Protein AF-A0A966TYG8-F1 (afdb_monomer)

Foldseek 3Di:
DVVLLVVLVVCLVVDDPLLSLLSNLSNVLVVLVVVLVVVQVVCVVVVHDRDCVSVLVSQLRNVLSVLLSLLSLLQADPVVSVVPSVLLSVLSNQLSVLQVQLVPDDFQDCSVVVSLVSSVVSVVVNLCCCCPNPSNVSLCPDDDPSSVVSVVVSVVCCVVVVVVSVCSQLVRLNYPSVVVVVNHPPPVVPPPDPPPPPPPDPPDDDDDDDDDPDDDDDDDDDDDDDPPPDPDPDDPDPPPDDDDDDDDDDDDDDDDDDDDDDDDDDD

Radius of gyration: 33.31 Å; Cα contacts (8 Å, |Δi|>4): 209; chains: 1; bounding box: 68×79×87 Å

Nearest PDB structures (foldseek):
  5azd-assembly1_A  TM=8.681E-01  e=1.570E-10  Thermus thermophilus JL-18
  8cqd-assembly1_B  TM=8.886E-01  e=1.566E-07  uncultured Gammaproteobacteria bacterium
  4kly-assembly1_A  TM=8.507E-01  e=7.379E-07  gamma proteobacterium 'Hot 75m4'
  4knf-assembly1_D  TM=8.523E-01  e=2.881E-06  gamma proteobacterium 'Hot 75m4'
  4kly-assembly1_C  TM=8.001E-01  e=6.711E-06  gamma proteobacterium 'Hot 75m4'

Secondary structure (DSSP, 8-state):
-HHHHHHHHHHGGGS-GGGHHHHHHHHHHHHHHHHHHHHHHHHHHTTPPP-HHHHHHHHHHHHHHHHHHHHHHTT--HHHHHHHHHHHHHHHHHHHHHHHHHHTSPTT-HHHHHHHHHHHHHHHHHHHHHHTSHHHHHHHH--HHHHHHHHHHHHHHHHHHHHHHHHHHHT-TTSHHHHHTT-TTSSHHHHSPP--------TT-PPPPPP------------------------S---S---------------------------

Solvent-accessible surface area (backbone atoms only — not comparable to full-atom values): 16107 Å² total; per-residue (Å²): 77,59,68,49,18,56,50,27,61,71,45,29,82,80,47,61,79,84,48,30,64,32,33,51,38,54,13,50,39,20,44,50,47,34,53,39,52,49,54,53,49,50,37,55,74,74,72,47,76,90,63,68,64,53,55,52,57,39,44,55,57,34,48,25,42,53,52,42,28,48,48,57,72,28,68,53,53,74,73,56,38,69,62,47,39,60,56,49,31,50,33,41,38,48,20,46,63,37,33,47,66,17,68,74,37,62,83,46,42,67,58,28,56,54,24,44,52,58,15,44,54,31,48,50,51,52,51,38,31,52,65,71,33,73,52,15,49,33,28,67,70,41,65,69,72,64,16,53,54,53,55,44,48,55,53,52,48,48,59,65,54,52,48,51,65,51,50,58,58,66,70,28,43,62,22,74,64,22,51,75,72,72,52,40,72,67,65,63,74,73,72,52,70,78,76,73,72,72,74,72,74,66,95,77,78,73,82,78,82,78,80,80,81,77,86,78,90,76,83,90,78,82,90,82,82,85,81,73,87,71,86,70,87,74,79,93,80,77,92,84,82,88,85,80,85,88,86,84,90,79,84,87,85,82,90,86,90,82,82,82,87,83,90,79,90,81,134

Sequence (267 aa):
MGIGFVYFLVSRNRVAPQYRSAVTMSAMICGIAAYHYWRIFGQFADGGTWNEGYRYADWLLTVPLLVAELVVVSGLSKEAAKKTTPRLVVAALLMIATGYPGETAADGSSTRTVWGIISSIFMLYVLYELFAGEVGKALKSQSGEVGSKLNNVRYLLLFTWGVYPIAYILGDEKSWLADTLGLSGRTQRVTEPPKAHAISRPSGWKERPRSKDRGLSHSSPSLRSASRCTCRIVDAEDSIARCRFNASSTTLPTETPRSAANCSMFR

Structure (mmCIF, N/CA/C/O backbone):
data_AF-A0A966TYG8-F1
#
_entry.id   AF-A0A966TYG8-F1
#
loop_
_atom_site.group_PDB
_atom_site.id
_atom_site.type_symbol
_atom_site.label_atom_id
_atom_site.label_alt_id
_atom_site.label_comp_id
_atom_site.label_asym_id
_atom_site.label_entity_id
_atom_site.label_seq_id
_atom_site.pdbx_PDB_ins_code
_atom_site.Cartn_x
_atom_site.Cartn_y
_atom_site.Cartn_z
_atom_site.occupancy
_atom_site.B_iso_or_equiv
_atom_site.auth_seq_id
_atom_site.auth_comp_id
_atom_site.auth_asym_id
_atom_site.auth_atom_id
_atom_site.pdbx_PDB_model_num
ATOM 1 N N . MET A 1 1 ? -7.849 -13.624 -6.254 1.00 93.75 1 MET A N 1
ATOM 2 C CA . MET A 1 1 ? -8.529 -12.309 -6.239 1.00 93.75 1 MET A CA 1
ATOM 3 C C . MET A 1 1 ? -10.044 -12.427 -6.400 1.00 93.75 1 MET A C 1
ATOM 5 O O . MET A 1 1 ? -10.739 -12.071 -5.460 1.00 93.75 1 MET A O 1
ATOM 9 N N . GLY A 1 2 ? -10.573 -13.015 -7.484 1.00 95.50 2 GLY A N 1
ATOM 10 C CA . GLY A 1 2 ? -12.033 -13.150 -7.681 1.00 95.50 2 GLY A CA 1
ATOM 11 C C . GLY A 1 2 ? -12.788 -13.852 -6.537 1.00 95.50 2 GLY A C 1
ATOM 12 O O . GLY A 1 2 ? -13.800 -13.345 -6.066 1.00 95.50 2 GLY A O 1
ATOM 13 N N . ILE A 1 3 ? -12.250 -14.954 -6.000 1.00 97.56 3 ILE A N 1
ATOM 14 C CA . ILE A 1 3 ? -12.831 -15.629 -4.820 1.00 97.56 3 ILE A CA 1
ATOM 15 C C . ILE A 1 3 ? -12.833 -14.706 -3.588 1.00 97.56 3 ILE A C 1
ATOM 17 O O . ILE A 1 3 ? -13.815 -14.655 -2.852 1.00 97.56 3 ILE A O 1
ATOM 21 N N . GLY A 1 4 ? -11.756 -13.939 -3.386 1.00 97.25 4 GLY A N 1
ATOM 22 C CA . GLY A 1 4 ? -11.638 -12.983 -2.281 1.00 97.25 4 GLY A CA 1
ATOM 23 C C . GLY A 1 4 ? -12.704 -11.887 -2.341 1.00 97.25 4 GLY A C 1
ATOM 24 O O . GLY A 1 4 ? -13.324 -11.590 -1.325 1.00 97.25 4 GLY A O 1
ATOM 25 N N . PHE A 1 5 ? -12.991 -11.357 -3.535 1.00 97.62 5 PHE A N 1
ATOM 26 C CA . PHE A 1 5 ? -14.075 -10.391 -3.751 1.00 97.62 5 PHE A CA 1
ATOM 27 C C . PHE A 1 5 ? -15.423 -10.931 -3.249 1.00 97.62 5 PHE A C 1
ATOM 29 O O . PHE A 1 5 ? -16.080 -10.285 -2.432 1.00 97.62 5 PHE A O 1
ATOM 36 N N . VAL A 1 6 ? -15.797 -12.146 -3.668 1.00 97.88 6 VAL A N 1
ATOM 37 C CA . VAL A 1 6 ? -17.052 -12.788 -3.241 1.00 97.88 6 VAL A CA 1
ATOM 38 C C . VAL A 1 6 ? -17.055 -13.042 -1.734 1.00 97.88 6 VAL A C 1
ATOM 40 O O . VAL A 1 6 ? -18.029 -12.722 -1.051 1.00 97.88 6 VAL A O 1
ATOM 43 N N . TYR A 1 7 ? -15.956 -13.571 -1.193 1.00 98.06 7 TYR A N 1
ATOM 44 C CA . TYR A 1 7 ? -15.831 -13.854 0.235 1.00 98.06 7 TYR A CA 1
ATOM 45 C C . TYR A 1 7 ? -16.028 -12.598 1.095 1.00 98.06 7 TYR A C 1
ATOM 47 O O . TYR A 1 7 ? -16.802 -12.620 2.057 1.00 98.06 7 TYR A O 1
ATOM 55 N N . PHE A 1 8 ? -15.373 -11.486 0.754 1.00 97.88 8 PHE A N 1
ATOM 56 C CA . PHE A 1 8 ? -15.496 -10.239 1.512 1.00 97.88 8 PHE A CA 1
ATOM 57 C C . PHE A 1 8 ? -16.896 -9.626 1.403 1.00 97.88 8 PHE A C 1
ATOM 59 O O . PHE A 1 8 ? -17.455 -9.192 2.410 1.00 97.88 8 PHE A O 1
ATOM 66 N N . LEU A 1 9 ? -17.531 -9.682 0.229 1.00 95.88 9 LEU A N 1
ATOM 67 C CA . LEU A 1 9 ? -18.921 -9.240 0.078 1.00 95.88 9 LEU A CA 1
ATOM 68 C C . LEU A 1 9 ? -19.888 -10.010 0.983 1.00 95.88 9 LEU A C 1
ATOM 70 O O . LEU A 1 9 ? -20.689 -9.396 1.692 1.00 95.88 9 LEU A O 1
ATOM 74 N N . VAL A 1 10 ? -19.790 -11.340 1.005 1.00 97.69 10 VAL A N 1
ATOM 75 C CA . VAL A 1 10 ? -20.682 -12.196 1.805 1.00 97.69 10 VAL A CA 1
ATOM 76 C C . VAL A 1 10 ? -20.373 -12.093 3.303 1.00 97.69 10 VAL A C 1
ATOM 78 O O . VAL A 1 10 ? -21.277 -12.155 4.139 1.00 97.69 10 VAL A O 1
ATOM 81 N N . SER A 1 11 ? -19.106 -11.905 3.676 1.00 96.44 11 SER A N 1
ATOM 82 C CA . SER A 1 11 ? -18.684 -11.821 5.081 1.00 96.44 11 SER A CA 1
ATOM 83 C C . SER A 1 11 ? -18.912 -10.452 5.728 1.00 96.44 11 SER A C 1
ATOM 85 O O . SER A 1 11 ? -18.888 -10.365 6.955 1.00 96.44 11 SER A O 1
ATOM 87 N N . ARG A 1 12 ? -19.225 -9.397 4.962 1.00 96.19 12 ARG A N 1
ATOM 88 C CA . ARG A 1 12 ? -19.445 -8.028 5.473 1.00 96.19 12 ARG A CA 1
ATOM 89 C C . ARG A 1 12 ? -20.392 -7.954 6.672 1.00 96.19 12 ARG A C 1
ATOM 91 O O . ARG A 1 12 ? -20.130 -7.220 7.618 1.00 96.19 12 ARG A O 1
ATOM 98 N N . ASN A 1 13 ? -21.500 -8.692 6.659 1.00 96.31 13 ASN A N 1
ATOM 99 C CA . ASN A 1 13 ? -22.483 -8.624 7.749 1.00 96.31 13 ASN A CA 1
ATOM 100 C C . ASN A 1 13 ? -22.076 -9.431 8.995 1.00 96.31 13 ASN A C 1
ATOM 102 O O . ASN A 1 13 ? -22.743 -9.318 10.020 1.00 96.31 13 ASN A O 1
ATOM 106 N N . ARG A 1 14 ? -20.972 -10.190 8.931 1.00 96.62 14 ARG A N 1
ATOM 107 C CA . ARG A 1 14 ? -20.409 -10.962 10.052 1.00 96.62 14 ARG A CA 1
ATOM 108 C C . ARG A 1 14 ? -19.462 -10.146 10.934 1.00 96.62 14 ARG A C 1
ATOM 110 O O . ARG A 1 14 ? -19.061 -10.630 11.985 1.00 96.62 14 ARG A O 1
ATOM 117 N N . VAL A 1 15 ? -19.106 -8.925 10.525 1.00 96.06 15 VAL A N 1
ATOM 118 C CA . VAL A 1 15 ? -18.285 -8.005 11.326 1.00 96.06 15 VAL A CA 1
ATOM 119 C C . VAL A 1 15 ? -19.123 -6.871 11.916 1.00 96.06 15 VAL A C 1
ATOM 121 O O . VAL A 1 15 ? -20.186 -6.505 11.389 1.00 96.06 15 VAL A O 1
ATOM 124 N N . ALA A 1 16 ? -18.627 -6.293 13.014 1.00 95.12 16 ALA A N 1
ATOM 125 C CA . ALA A 1 16 ? -19.271 -5.163 13.673 1.00 95.12 16 ALA A CA 1
ATOM 126 C C . ALA A 1 16 ? -19.449 -3.977 12.701 1.00 95.12 16 ALA A C 1
ATOM 128 O O . ALA A 1 16 ? -18.583 -3.759 11.845 1.00 95.12 16 ALA A O 1
ATOM 129 N N . PRO A 1 17 ? -20.533 -3.181 12.825 1.00 95.56 17 PRO A N 1
ATOM 130 C CA . PRO A 1 17 ? -20.857 -2.109 11.884 1.00 95.56 17 PRO A CA 1
ATOM 131 C C . PRO A 1 17 ? -19.707 -1.141 11.591 1.00 95.56 17 PRO A C 1
ATOM 133 O O . PRO A 1 17 ? -19.540 -0.746 10.439 1.00 95.56 17 PRO A O 1
ATOM 136 N N . GLN A 1 18 ? -18.880 -0.819 12.593 1.00 92.69 18 GLN A N 1
ATOM 137 C CA . GLN A 1 18 ? -17.742 0.091 12.426 1.00 92.69 18 GLN A CA 1
ATOM 138 C C . GLN A 1 18 ? -16.641 -0.421 11.479 1.00 92.69 18 GLN A C 1
ATOM 140 O O . GLN A 1 18 ? -15.930 0.394 10.904 1.00 92.69 18 GLN A O 1
ATOM 145 N N . TYR A 1 19 ? -16.519 -1.738 11.274 1.00 95.25 19 TYR A N 1
ATOM 146 C CA . TYR A 1 19 ? -15.487 -2.346 10.421 1.00 95.25 19 TYR A CA 1
ATOM 147 C C . TYR A 1 19 ? -16.025 -2.804 9.061 1.00 95.25 19 TYR A C 1
ATOM 149 O O . TYR A 1 19 ? -15.280 -3.315 8.230 1.00 95.25 19 TYR A O 1
ATOM 157 N N . ARG A 1 20 ? -17.324 -2.625 8.790 1.00 96.62 20 ARG A N 1
ATOM 158 C CA . ARG A 1 20 ? -17.928 -3.073 7.524 1.00 96.62 20 ARG A CA 1
ATOM 159 C C . ARG A 1 20 ? -17.367 -2.339 6.314 1.00 96.62 20 ARG A C 1
ATOM 161 O O . ARG A 1 20 ? -17.282 -2.934 5.247 1.00 96.62 20 ARG A O 1
ATOM 168 N N . SER A 1 21 ? -16.990 -1.070 6.475 1.00 95.69 21 SER A N 1
ATOM 169 C CA . SER A 1 21 ? -16.325 -0.303 5.419 1.00 95.69 21 SER A CA 1
ATOM 170 C C . SER A 1 21 ? -14.965 -0.898 5.062 1.00 95.69 21 SER A C 1
ATOM 172 O O . SER A 1 21 ? -14.665 -0.977 3.877 1.00 95.69 21 SER A O 1
ATOM 174 N N . ALA A 1 22 ? -14.195 -1.386 6.045 1.00 96.62 22 ALA A N 1
ATOM 175 C CA . ALA A 1 22 ? -12.935 -2.092 5.803 1.00 96.62 22 ALA A CA 1
ATOM 176 C C . ALA A 1 22 ? -13.154 -3.317 4.912 1.00 96.62 22 ALA A C 1
ATOM 178 O O . ALA A 1 22 ? -12.586 -3.392 3.832 1.00 96.62 22 ALA A O 1
ATOM 179 N N . VAL A 1 23 ? -14.092 -4.192 5.285 1.00 97.88 23 VAL A N 1
ATOM 180 C CA . VAL A 1 23 ? -14.414 -5.399 4.503 1.00 97.88 23 VAL A CA 1
ATOM 181 C C . VAL A 1 23 ? -14.918 -5.064 3.092 1.00 97.88 23 VAL A C 1
ATOM 183 O O . VAL A 1 23 ? -14.593 -5.752 2.125 1.00 97.88 23 VAL A O 1
ATOM 186 N N . THR A 1 24 ? -15.702 -3.991 2.937 1.00 97.81 24 THR A N 1
ATOM 187 C CA . THR A 1 24 ? -16.120 -3.509 1.611 1.00 97.81 24 THR A CA 1
ATOM 188 C C . THR A 1 24 ? -14.930 -3.010 0.784 1.00 97.81 24 THR A C 1
ATOM 190 O O . THR A 1 24 ? -14.886 -3.284 -0.414 1.00 97.81 24 THR A O 1
ATOM 193 N N . MET A 1 25 ? -13.951 -2.335 1.393 1.00 98.19 25 MET A N 1
ATOM 194 C CA . MET A 1 25 ? -12.710 -1.947 0.713 1.00 98.19 25 MET A CA 1
ATOM 195 C C . MET A 1 25 ? -11.894 -3.170 0.294 1.00 98.19 25 MET A C 1
ATOM 197 O O . MET A 1 25 ? -11.516 -3.237 -0.875 1.00 98.19 25 MET A O 1
ATOM 201 N N . SER A 1 26 ? -11.736 -4.184 1.153 1.00 98.12 26 SER A N 1
ATOM 202 C CA . SER A 1 26 ? -11.038 -5.428 0.789 1.00 98.12 26 SER A CA 1
ATOM 203 C C . SER A 1 26 ? -11.714 -6.135 -0.392 1.00 98.12 26 SER A C 1
ATOM 205 O O . SER A 1 26 ? -11.033 -6.647 -1.285 1.00 98.12 26 SER A O 1
ATOM 207 N N . ALA A 1 27 ? -13.056 -6.130 -0.440 1.00 98.19 27 ALA A N 1
ATOM 208 C CA . ALA A 1 27 ? -13.801 -6.625 -1.594 1.00 98.19 27 ALA A CA 1
ATOM 209 C C . ALA A 1 27 ? -13.436 -5.829 -2.856 1.00 98.19 27 ALA A C 1
ATOM 211 O O . ALA A 1 27 ? -12.977 -6.425 -3.828 1.00 98.19 27 ALA A O 1
ATOM 212 N N . MET A 1 28 ? -13.563 -4.497 -2.835 1.00 98.19 28 MET A N 1
ATOM 213 C CA . MET A 1 28 ? -13.219 -3.643 -3.982 1.00 98.19 28 MET A CA 1
ATOM 214 C C . MET A 1 28 ? -11.783 -3.875 -4.462 1.00 98.19 28 MET A C 1
ATOM 216 O O . MET A 1 28 ? -11.581 -4.085 -5.655 1.00 98.19 28 MET A O 1
ATOM 220 N N . ILE A 1 29 ? -10.810 -3.933 -3.549 1.00 98.31 29 ILE A N 1
ATOM 221 C CA . ILE A 1 29 ? -9.403 -4.212 -3.865 1.00 98.31 29 ILE A CA 1
ATOM 222 C C . ILE A 1 29 ? -9.268 -5.550 -4.595 1.00 98.31 29 ILE A C 1
ATOM 224 O O . ILE A 1 29 ? -8.659 -5.618 -5.661 1.00 98.31 29 ILE A O 1
ATOM 228 N N . CYS A 1 30 ? -9.886 -6.612 -4.072 1.00 98.19 30 CYS A N 1
ATOM 229 C CA . CYS A 1 30 ? -9.861 -7.926 -4.713 1.00 98.19 30 CYS A CA 1
ATOM 230 C C . CYS A 1 30 ? -10.530 -7.923 -6.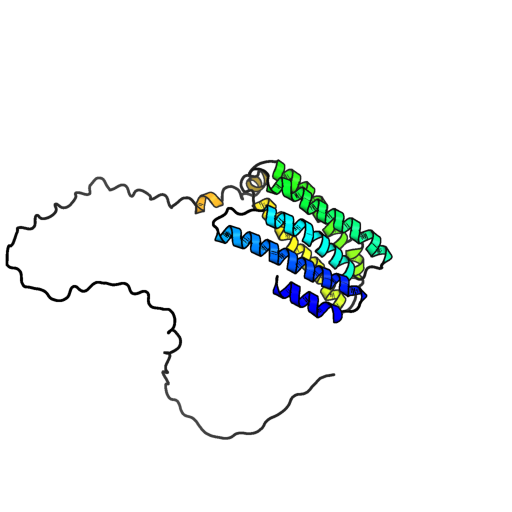095 1.00 98.19 30 CYS A C 1
ATOM 232 O O . CYS A 1 30 ? -10.051 -8.607 -6.997 1.00 98.19 30 CYS A O 1
ATOM 234 N N . GLY A 1 31 ? -11.626 -7.183 -6.269 1.00 98.12 31 GLY A N 1
ATOM 235 C CA . GLY A 1 31 ? -12.328 -7.067 -7.549 1.00 98.12 31 GLY A CA 1
ATOM 236 C C . GLY A 1 31 ? -11.503 -6.322 -8.600 1.00 98.12 31 GLY A C 1
ATOM 237 O O . GLY A 1 31 ? -11.321 -6.824 -9.709 1.00 98.12 31 GLY A O 1
ATOM 238 N N . ILE A 1 32 ? -10.941 -5.168 -8.229 1.00 98.00 32 ILE A N 1
ATOM 239 C CA . ILE A 1 32 ? -10.085 -4.347 -9.097 1.00 98.00 32 ILE A CA 1
ATOM 240 C C . ILE A 1 32 ? -8.838 -5.138 -9.506 1.00 98.00 32 ILE A C 1
ATOM 242 O O . ILE A 1 32 ? -8.545 -5.237 -10.700 1.00 98.00 32 ILE A O 1
ATOM 246 N N . ALA A 1 33 ? -8.165 -5.775 -8.544 1.00 97.31 33 ALA A N 1
ATOM 247 C CA . ALA A 1 33 ? -6.993 -6.597 -8.817 1.00 97.31 33 ALA A CA 1
ATOM 248 C C . ALA A 1 33 ? -7.343 -7.790 -9.718 1.00 97.31 33 ALA A C 1
ATOM 250 O O . ALA A 1 33 ? -6.605 -8.091 -10.651 1.00 97.31 33 ALA A O 1
ATOM 251 N N . ALA A 1 34 ? -8.479 -8.464 -9.493 1.00 97.25 34 ALA A N 1
ATOM 252 C CA . ALA A 1 34 ? -8.912 -9.571 -10.349 1.00 97.25 34 ALA A CA 1
ATOM 253 C C . ALA A 1 34 ? -9.069 -9.137 -11.813 1.00 97.25 34 ALA A C 1
ATOM 255 O O . ALA A 1 34 ? -8.589 -9.834 -12.706 1.00 97.25 34 ALA A O 1
ATOM 256 N N . TYR A 1 35 ? -9.696 -7.983 -12.052 1.00 96.69 35 TYR A N 1
ATOM 257 C CA . TYR A 1 35 ? -9.868 -7.444 -13.398 1.00 96.69 35 TYR A CA 1
ATOM 258 C C . TYR A 1 35 ? -8.525 -7.107 -14.061 1.00 96.69 35 TYR A C 1
ATOM 260 O O . TYR A 1 35 ? -8.268 -7.536 -15.186 1.00 96.69 35 TYR A O 1
ATOM 268 N N . HIS A 1 36 ? -7.636 -6.396 -13.365 1.00 95.62 36 HIS A N 1
ATOM 269 C CA . HIS A 1 36 ? -6.342 -6.011 -13.935 1.00 95.62 36 HIS A CA 1
ATOM 270 C C . HIS A 1 36 ? -5.439 -7.221 -14.196 1.00 95.62 36 HIS A C 1
ATOM 272 O O . HIS A 1 36 ? -4.808 -7.287 -15.249 1.00 95.62 36 HIS A O 1
ATOM 278 N N . TYR A 1 37 ? -5.422 -8.218 -13.306 1.00 93.75 37 TYR A N 1
ATOM 279 C CA . TYR A 1 37 ? -4.682 -9.460 -13.552 1.00 93.75 37 TYR A CA 1
ATOM 280 C C . TYR A 1 37 ? -5.249 -10.258 -14.726 1.00 93.75 37 TYR A C 1
ATOM 282 O O . TYR A 1 37 ? -4.468 -10.838 -15.475 1.00 93.75 37 TYR A O 1
ATOM 290 N N . TRP A 1 38 ? -6.570 -10.259 -14.939 1.00 93.69 38 TRP A N 1
ATOM 291 C CA . TRP A 1 38 ? -7.142 -10.832 -16.161 1.00 93.69 38 TRP A CA 1
ATOM 292 C C . TRP A 1 38 ? -6.631 -10.075 -17.393 1.00 93.69 38 TRP A C 1
ATOM 294 O O . TRP A 1 38 ? -6.136 -10.702 -18.324 1.00 93.69 38 TRP A O 1
ATOM 304 N N . ARG A 1 39 ? -6.656 -8.737 -17.400 1.00 93.12 39 ARG A N 1
ATOM 305 C CA . ARG A 1 39 ? -6.137 -7.946 -18.533 1.00 93.12 39 ARG A CA 1
ATOM 306 C C . ARG A 1 39 ? -4.670 -8.248 -18.847 1.00 93.12 39 ARG A C 1
ATOM 308 O O . ARG A 1 39 ? -4.350 -8.474 -20.010 1.00 93.12 39 ARG A O 1
ATOM 315 N N . ILE A 1 40 ? -3.819 -8.314 -17.825 1.00 91.62 40 ILE A N 1
ATOM 316 C CA . ILE A 1 40 ? -2.392 -8.644 -17.970 1.00 91.62 40 ILE A CA 1
ATOM 317 C C . ILE A 1 40 ? -2.215 -10.074 -18.494 1.00 91.62 40 ILE A C 1
ATOM 319 O O . ILE A 1 40 ? -1.444 -10.300 -19.422 1.00 91.62 40 ILE A O 1
ATOM 323 N N . PHE A 1 41 ? -2.959 -11.038 -17.944 1.00 90.88 41 PHE A N 1
ATOM 324 C CA . PHE A 1 41 ? -2.911 -12.426 -18.402 1.00 90.88 41 PHE A CA 1
ATOM 325 C C . PHE A 1 41 ? -3.367 -12.573 -19.858 1.00 90.88 41 PHE A C 1
ATOM 327 O O . PHE A 1 41 ? -2.741 -13.303 -20.616 1.00 90.88 41 PHE A O 1
ATOM 334 N N . GLY A 1 42 ? -4.422 -11.859 -20.261 1.00 89.50 42 GLY A N 1
ATOM 335 C CA . GLY A 1 42 ? -4.904 -11.853 -21.642 1.00 89.50 42 GLY A CA 1
ATOM 336 C C . GLY A 1 42 ? -3.844 -11.340 -22.613 1.00 89.50 42 GLY A C 1
ATOM 337 O O . GLY A 1 42 ? -3.534 -12.014 -23.584 1.00 89.50 42 GLY A O 1
ATOM 338 N N . GLN A 1 43 ? -3.201 -10.210 -22.298 1.00 87.62 43 GLN A N 1
ATOM 339 C CA . GLN A 1 43 ? -2.098 -9.706 -23.123 1.00 87.62 43 GLN A CA 1
ATOM 340 C C . GLN A 1 43 ? -0.933 -10.689 -23.224 1.00 87.62 43 GLN A C 1
ATOM 342 O O . GLN A 1 43 ? -0.371 -10.848 -24.303 1.00 87.62 43 GLN A O 1
ATOM 347 N N . PHE A 1 44 ? -0.582 -11.348 -22.118 1.00 86.00 44 PHE A N 1
ATOM 348 C CA . PHE A 1 44 ? 0.457 -12.372 -22.120 1.00 86.00 44 PHE A CA 1
ATOM 349 C C . PHE A 1 44 ? 0.077 -13.568 -23.008 1.00 86.00 44 PHE A C 1
ATOM 351 O O . PHE A 1 44 ? 0.901 -14.038 -23.789 1.00 86.00 44 PHE A O 1
ATOM 358 N N . ALA A 1 45 ? -1.172 -14.034 -22.926 1.00 89.00 45 ALA A N 1
ATOM 359 C CA . ALA A 1 45 ? -1.680 -15.138 -23.740 1.00 89.00 45 ALA A CA 1
ATOM 360 C C . ALA A 1 45 ? -1.716 -14.803 -25.242 1.00 89.00 45 ALA A C 1
ATOM 362 O O . ALA A 1 45 ? -1.437 -15.671 -26.066 1.00 89.00 45 ALA A O 1
ATOM 363 N N . ASP A 1 46 ? -1.987 -13.544 -25.587 1.00 90.19 46 ASP A N 1
ATOM 364 C CA . ASP A 1 46 ? -2.033 -13.052 -26.968 1.00 90.19 46 ASP A CA 1
ATOM 365 C C . ASP A 1 46 ? -0.634 -12.747 -27.552 1.00 90.19 46 ASP A C 1
ATOM 367 O O . ASP A 1 46 ? -0.519 -12.241 -28.669 1.00 90.19 46 ASP A O 1
ATOM 371 N N . GLY A 1 47 ? 0.447 -13.030 -26.811 1.00 86.94 47 GLY A N 1
ATOM 372 C CA . GLY A 1 47 ? 1.826 -12.746 -27.230 1.00 86.94 47 GLY A CA 1
ATOM 373 C C . GLY A 1 47 ? 2.187 -11.257 -27.222 1.00 86.94 47 GLY A C 1
ATOM 374 O O . GLY A 1 47 ? 3.159 -10.850 -27.860 1.00 86.94 47 GLY A O 1
ATOM 375 N N . GLY A 1 48 ? 1.403 -10.433 -26.525 1.00 82.50 48 GLY A N 1
ATOM 376 C CA . GLY A 1 48 ? 1.676 -9.014 -26.342 1.00 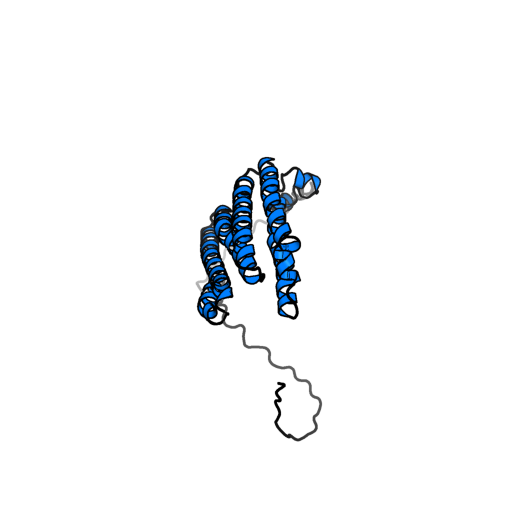82.50 48 GLY A CA 1
ATOM 377 C C . GLY A 1 48 ? 2.893 -8.758 -25.451 1.00 82.50 48 GLY A C 1
ATOM 378 O O . GLY A 1 48 ? 3.338 -9.615 -24.687 1.00 82.50 48 GLY A O 1
ATOM 379 N N . THR A 1 49 ? 3.427 -7.539 -25.523 1.00 80.94 49 THR A N 1
ATOM 380 C CA . THR A 1 49 ? 4.472 -7.089 -24.601 1.00 80.94 49 THR A CA 1
ATOM 381 C C . THR A 1 49 ? 3.889 -6.839 -23.214 1.00 80.94 49 THR A C 1
ATOM 383 O O . THR A 1 49 ? 2.727 -6.442 -23.073 1.00 80.94 49 THR A O 1
ATOM 386 N N . TRP A 1 50 ? 4.711 -7.039 -22.184 1.00 78.19 50 TRP A N 1
ATOM 387 C CA . TRP A 1 50 ? 4.364 -6.636 -20.826 1.00 78.19 50 TRP A CA 1
ATOM 388 C C . TRP A 1 50 ? 4.020 -5.138 -20.802 1.00 78.19 50 TRP A C 1
ATOM 390 O O . TRP A 1 50 ? 4.689 -4.339 -21.452 1.00 78.19 50 TRP A O 1
ATOM 400 N N . ASN A 1 51 ? 2.928 -4.778 -20.125 1.00 84.50 51 ASN A N 1
ATOM 401 C CA . ASN A 1 51 ? 2.455 -3.402 -20.018 1.00 84.50 51 ASN A CA 1
ATOM 402 C C . ASN A 1 51 ? 2.296 -3.044 -18.540 1.00 84.50 51 ASN A C 1
ATOM 404 O O . ASN A 1 51 ? 1.351 -3.463 -17.861 1.00 84.50 51 ASN A O 1
ATOM 408 N N . GLU A 1 52 ? 3.233 -2.244 -18.053 1.00 86.44 52 GLU A N 1
ATOM 409 C CA . GLU A 1 52 ? 3.324 -1.781 -16.672 1.00 86.44 52 GLU A CA 1
ATOM 410 C C . GLU A 1 52 ? 2.141 -0.876 -16.305 1.00 86.44 52 GLU A C 1
ATOM 412 O O . GLU A 1 52 ? 1.704 -0.846 -15.151 1.00 86.44 52 GLU A O 1
ATOM 417 N N . GLY A 1 53 ? 1.549 -0.200 -17.292 1.00 90.38 53 GLY A N 1
ATOM 418 C CA . GLY A 1 53 ? 0.394 0.679 -17.126 1.00 90.38 53 GLY A CA 1
ATOM 419 C C . GLY A 1 53 ? -0.807 -0.010 -16.478 1.00 90.38 53 GLY A C 1
ATOM 420 O O . GLY A 1 53 ? -1.461 0.592 -15.627 1.00 90.38 53 GLY A O 1
ATOM 421 N N . TYR A 1 54 ? -1.069 -1.290 -16.773 1.00 91.56 54 TYR A N 1
ATOM 422 C CA . TYR A 1 54 ? -2.147 -2.029 -16.096 1.00 91.56 54 TYR A CA 1
ATOM 423 C C . TYR A 1 54 ? -1.885 -2.219 -14.599 1.00 91.56 54 TYR A C 1
ATOM 425 O O . TYR A 1 54 ? -2.828 -2.195 -13.806 1.00 91.56 54 TYR A O 1
ATOM 433 N N . ARG A 1 55 ? -0.624 -2.387 -14.185 1.00 93.25 55 ARG A N 1
ATOM 434 C CA . ARG A 1 55 ? -0.265 -2.486 -12.762 1.00 93.25 55 ARG A CA 1
ATOM 435 C C . ARG A 1 55 ? -0.363 -1.131 -12.074 1.00 93.25 55 ARG A C 1
ATOM 437 O O . ARG A 1 55 ? -0.918 -1.059 -10.984 1.00 93.25 55 ARG A O 1
ATOM 444 N N . TYR A 1 56 ? 0.093 -0.061 -12.716 1.00 96.19 56 TYR A N 1
ATOM 445 C CA . TYR A 1 56 ? -0.026 1.283 -12.149 1.00 96.19 56 TYR A CA 1
ATOM 446 C C . TYR A 1 56 ? -1.482 1.758 -12.056 1.00 96.19 56 TYR A C 1
ATOM 448 O O . TYR A 1 56 ? -1.843 2.385 -11.062 1.00 96.19 56 TYR A O 1
ATOM 456 N N . ALA A 1 57 ? -2.342 1.401 -13.015 1.00 96.38 57 ALA A N 1
ATOM 457 C CA . ALA A 1 57 ? -3.782 1.654 -12.936 1.00 96.38 57 ALA A CA 1
ATOM 458 C C . ALA A 1 57 ? -4.438 0.902 -11.762 1.00 96.38 57 ALA A C 1
ATOM 460 O O . ALA A 1 57 ? -5.206 1.496 -11.003 1.00 96.38 57 ALA A O 1
ATOM 461 N N . ASP A 1 58 ? -4.086 -0.374 -11.564 1.00 97.56 58 ASP A N 1
ATOM 462 C CA . ASP A 1 58 ? -4.507 -1.164 -10.400 1.00 97.56 58 ASP A CA 1
ATOM 463 C C . ASP A 1 58 ? -4.063 -0.496 -9.091 1.00 97.56 58 ASP A C 1
ATOM 465 O O . ASP A 1 58 ? -4.874 -0.269 -8.192 1.00 97.56 58 ASP A O 1
ATOM 469 N N . TRP A 1 59 ? -2.789 -0.118 -8.981 1.00 97.88 59 TRP A N 1
ATOM 470 C CA . TRP A 1 59 ? -2.235 0.494 -7.771 1.00 97.88 59 TRP A CA 1
ATOM 471 C C . TRP A 1 59 ? -2.827 1.860 -7.457 1.00 97.88 59 TRP A C 1
ATOM 473 O O . TRP A 1 59 ? -3.075 2.148 -6.287 1.00 97.88 59 TRP A O 1
ATOM 483 N N . LEU A 1 60 ? -3.114 2.676 -8.470 1.00 97.44 60 LEU A N 1
ATOM 484 C CA . LEU A 1 60 ? -3.70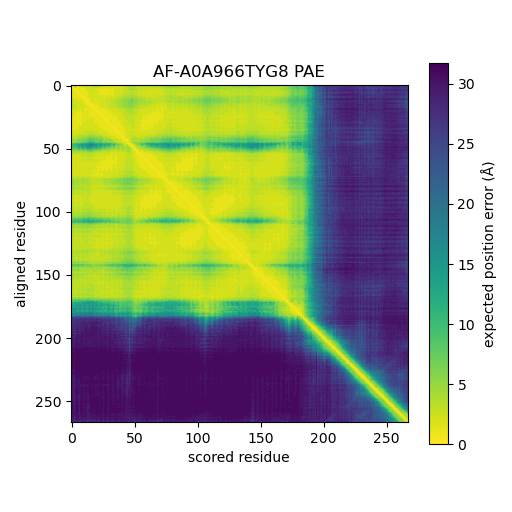8 3.997 -8.273 1.00 97.44 60 LEU A CA 1
ATOM 485 C C . LEU A 1 60 ? -5.075 3.909 -7.579 1.00 97.44 60 LEU A C 1
ATOM 487 O O . LEU A 1 60 ? -5.455 4.818 -6.846 1.00 97.44 60 LEU A O 1
ATOM 491 N N . LEU A 1 61 ? -5.793 2.800 -7.769 1.00 97.81 61 LEU A N 1
ATOM 492 C CA . LEU A 1 61 ? -7.076 2.539 -7.121 1.00 97.81 61 LEU A CA 1
ATOM 493 C C . LEU A 1 61 ? -6.916 1.751 -5.814 1.00 97.81 61 LEU A C 1
ATOM 495 O O . LEU A 1 61 ? -7.540 2.080 -4.807 1.00 97.81 61 LEU A O 1
ATOM 499 N N . THR A 1 62 ? -6.094 0.703 -5.809 1.00 98.38 62 THR A N 1
ATOM 500 C CA . THR A 1 62 ? -6.024 -0.251 -4.691 1.00 98.38 62 THR A CA 1
ATOM 501 C C . THR A 1 62 ? -5.159 0.226 -3.533 1.00 98.38 62 THR A C 1
ATOM 503 O O . THR A 1 62 ? -5.522 -0.005 -2.382 1.00 98.38 62 THR A O 1
ATOM 506 N N . VAL A 1 63 ? -4.055 0.929 -3.787 1.00 98.06 63 VAL A N 1
ATOM 507 C CA . VAL A 1 63 ? -3.141 1.395 -2.730 1.00 98.06 63 VAL A CA 1
ATOM 508 C C . VAL A 1 63 ? -3.824 2.420 -1.816 1.00 98.06 63 VAL A C 1
ATOM 510 O O . VAL A 1 63 ? -3.772 2.232 -0.599 1.00 98.06 63 VAL A O 1
ATOM 513 N N . PRO A 1 64 ? -4.543 3.445 -2.318 1.00 98.19 64 PRO A N 1
ATOM 514 C CA . PRO A 1 64 ? -5.275 4.355 -1.438 1.00 98.19 64 PRO A CA 1
ATOM 515 C C . PRO A 1 64 ? -6.379 3.656 -0.635 1.00 98.19 64 PRO A C 1
ATOM 517 O O . PRO A 1 64 ? -6.584 3.988 0.533 1.00 98.19 64 PRO A O 1
ATOM 520 N N . LEU A 1 65 ? -7.052 2.659 -1.225 1.00 98.25 65 LEU A N 1
ATOM 521 C CA . LEU A 1 65 ? -8.048 1.845 -0.522 1.00 98.25 65 LEU A CA 1
ATOM 522 C C . LEU A 1 65 ? -7.415 1.004 0.592 1.00 98.25 65 LEU A C 1
ATOM 524 O O . LEU A 1 65 ? -7.969 0.962 1.686 1.00 98.25 65 LEU A O 1
ATOM 528 N N . LEU A 1 66 ? -6.246 0.397 0.359 1.00 97.75 66 LEU A N 1
ATOM 529 C CA . LEU A 1 66 ? -5.514 -0.378 1.369 1.00 97.75 66 LEU A CA 1
ATOM 530 C C . LEU A 1 66 ? -5.127 0.488 2.571 1.00 97.75 66 LEU A C 1
ATOM 532 O O . LEU A 1 66 ? -5.259 0.061 3.719 1.00 97.75 66 LEU A O 1
ATOM 536 N N . VAL A 1 67 ? -4.675 1.722 2.330 1.00 97.44 67 VAL A N 1
ATOM 537 C CA . VAL A 1 67 ? -4.316 2.627 3.429 1.00 97.44 67 VAL A CA 1
ATOM 538 C C . VAL A 1 67 ? -5.559 3.150 4.155 1.00 97.44 67 VAL A C 1
ATOM 540 O O . VAL A 1 67 ? -5.561 3.231 5.383 1.00 97.44 67 VAL A O 1
ATOM 543 N N . ALA A 1 68 ? -6.641 3.460 3.437 1.00 97.50 68 ALA A N 1
ATOM 544 C CA . ALA A 1 68 ? -7.908 3.842 4.060 1.00 97.50 68 ALA A CA 1
ATOM 545 C C . ALA A 1 68 ? -8.497 2.703 4.912 1.00 97.50 68 ALA A C 1
ATOM 547 O O . ALA A 1 68 ? -8.959 2.938 6.030 1.00 97.50 68 ALA A O 1
ATOM 548 N N . GLU A 1 69 ? -8.429 1.464 4.425 1.00 96.75 69 GLU A N 1
ATOM 549 C CA . GLU A 1 69 ? -8.817 0.261 5.160 1.00 96.75 69 GLU A CA 1
ATOM 550 C C . GLU A 1 69 ? -8.005 0.097 6.442 1.00 96.75 69 GLU A C 1
ATOM 552 O O . GLU A 1 69 ? -8.588 -0.108 7.509 1.00 96.75 69 GLU A O 1
ATOM 557 N N . LEU A 1 70 ? -6.684 0.272 6.363 1.00 95.25 70 LEU A N 1
ATOM 558 C CA . LEU A 1 70 ? -5.805 0.218 7.526 1.00 95.25 70 LEU A CA 1
ATOM 559 C C . LEU A 1 70 ? -6.230 1.219 8.612 1.00 95.25 70 LEU A C 1
ATOM 561 O O . LEU A 1 70 ? -6.278 0.856 9.786 1.00 95.25 70 LEU A O 1
ATOM 565 N N . VAL A 1 71 ? -6.565 2.458 8.241 1.00 96.31 71 VAL A N 1
ATOM 566 C CA . VAL A 1 71 ? -7.018 3.484 9.201 1.00 96.31 71 VAL A CA 1
ATOM 567 C C . VAL A 1 71 ? -8.327 3.080 9.884 1.00 96.31 71 VAL A C 1
ATOM 569 O O . VAL A 1 71 ? -8.501 3.324 11.078 1.00 96.31 71 VAL A O 1
ATOM 572 N N . VAL A 1 72 ? -9.246 2.436 9.160 1.00 95.56 72 VAL A N 1
ATOM 573 C CA . VAL A 1 72 ? -10.507 1.947 9.741 1.00 95.56 72 VAL A CA 1
ATOM 574 C C . VAL A 1 72 ? -10.251 0.840 10.767 1.00 95.56 72 VAL A C 1
ATOM 576 O O . VAL A 1 72 ? -10.889 0.822 11.821 1.00 95.56 72 VAL A O 1
ATOM 579 N N . VAL A 1 73 ? -9.322 -0.080 10.491 1.00 94.62 73 VAL A N 1
ATOM 580 C CA . VAL A 1 73 ? -9.039 -1.215 11.390 1.00 94.62 73 VAL A CA 1
ATOM 581 C C . VAL A 1 73 ? -8.041 -0.889 12.502 1.00 94.62 73 VAL A C 1
ATOM 583 O O . VAL A 1 73 ? -7.935 -1.656 13.455 1.00 94.62 73 VAL A O 1
ATOM 586 N N . SER A 1 74 ? -7.337 0.246 12.437 1.00 93.19 74 SER A N 1
ATOM 587 C CA . SER A 1 74 ? -6.297 0.600 13.414 1.00 93.19 74 SER A CA 1
ATOM 588 C C . SER A 1 74 ? -6.828 1.026 14.785 1.00 93.19 74 SER A C 1
ATOM 590 O O . SER A 1 74 ? -6.036 1.219 15.703 1.00 93.19 74 SER A O 1
ATOM 592 N N . GLY A 1 75 ? -8.142 1.224 14.928 1.00 90.00 75 GLY A N 1
ATOM 593 C CA . GLY A 1 75 ? -8.758 1.663 16.184 1.00 90.00 75 GLY A CA 1
ATOM 594 C C . GLY A 1 75 ? -8.612 3.162 16.472 1.00 90.00 75 GLY A C 1
ATOM 595 O O . GLY A 1 75 ? -8.744 3.579 17.620 1.00 90.00 75 GLY A O 1
ATOM 596 N N . LEU A 1 76 ? -8.338 3.982 15.451 1.00 93.62 76 LEU A N 1
ATOM 597 C CA . LEU A 1 76 ? -8.327 5.442 15.584 1.00 93.62 76 LEU A CA 1
ATOM 598 C C . LEU A 1 76 ? -9.715 5.983 15.968 1.00 93.62 76 LEU A C 1
ATOM 600 O O . LEU A 1 76 ? -10.745 5.470 15.523 1.00 93.62 76 LEU A O 1
ATOM 604 N N . SER A 1 77 ? -9.748 7.069 16.750 1.00 93.88 77 SER A N 1
ATOM 605 C CA . SER A 1 77 ? -10.993 7.812 16.980 1.00 93.88 77 SER A CA 1
ATOM 606 C C . SER A 1 77 ? -11.529 8.374 15.662 1.00 93.88 77 SER A C 1
ATOM 608 O O . SER A 1 77 ? -10.772 8.621 14.717 1.00 93.88 77 SER A O 1
ATOM 610 N N . LYS A 1 78 ? -12.842 8.615 15.581 1.00 92.50 78 LYS A N 1
ATOM 611 C CA . LYS A 1 78 ? -13.473 9.134 14.355 1.00 92.50 78 LYS A CA 1
ATOM 612 C C . LYS A 1 78 ? -12.868 10.477 13.940 1.00 92.50 78 LYS A C 1
ATOM 614 O O . LYS A 1 78 ? -12.695 10.737 12.751 1.00 92.50 78 LYS A O 1
ATOM 619 N N . GLU A 1 79 ? -12.526 11.319 14.906 1.00 94.56 79 GLU A N 1
ATOM 620 C CA . GLU A 1 79 ? -11.935 12.642 14.713 1.00 94.56 79 GLU A CA 1
ATOM 621 C C . GLU A 1 79 ? -10.517 12.538 14.150 1.00 94.56 79 GLU A C 1
ATOM 623 O O . GLU A 1 79 ? -10.175 13.257 13.209 1.00 94.56 79 GLU A O 1
ATOM 628 N N . ALA A 1 80 ? -9.704 11.622 14.684 1.00 95.38 80 ALA A N 1
ATOM 629 C CA . ALA A 1 80 ? -8.355 11.384 14.186 1.00 95.38 80 ALA A CA 1
ATOM 630 C C . ALA A 1 80 ? -8.390 10.735 12.794 1.00 95.38 80 ALA A C 1
ATOM 632 O O . ALA A 1 80 ? -7.714 11.203 11.878 1.00 95.38 80 ALA A O 1
ATOM 633 N N . ALA A 1 81 ? -9.257 9.740 12.580 1.00 95.62 81 ALA A N 1
ATOM 634 C CA . ALA A 1 81 ? -9.434 9.082 11.287 1.00 95.62 81 ALA A CA 1
ATOM 635 C C . ALA A 1 81 ? -9.849 10.066 10.178 1.00 95.62 81 ALA A C 1
ATOM 637 O O . ALA A 1 81 ? -9.289 10.015 9.082 1.00 95.62 81 ALA A O 1
ATOM 638 N N . LYS A 1 82 ? -10.756 11.015 10.461 1.00 96.00 82 LYS A N 1
ATOM 639 C CA . LYS A 1 82 ? -11.165 12.072 9.510 1.00 96.00 82 LYS A CA 1
ATOM 640 C C . LYS A 1 82 ? -10.006 12.960 9.052 1.00 96.00 82 LYS A C 1
ATOM 642 O O . LYS A 1 82 ? -10.029 13.444 7.926 1.00 96.00 82 LYS A O 1
ATOM 647 N N . LYS A 1 83 ? -8.999 13.172 9.904 1.00 96.06 83 LYS A N 1
ATOM 648 C CA . LYS A 1 83 ? -7.808 13.974 9.579 1.00 96.06 83 LYS A CA 1
ATOM 649 C C . LYS A 1 83 ? -6.709 13.141 8.924 1.00 96.06 83 LYS A C 1
ATOM 651 O O . LYS A 1 83 ? -5.982 13.645 8.073 1.00 96.06 83 LYS A O 1
ATOM 656 N N . THR A 1 84 ? -6.546 11.889 9.339 1.00 96.81 84 THR A N 1
ATOM 657 C CA . THR A 1 84 ? -5.442 11.019 8.905 1.00 96.81 84 THR A CA 1
ATOM 658 C C . THR A 1 84 ? -5.725 10.331 7.574 1.00 96.81 84 THR A C 1
ATOM 660 O O . THR A 1 84 ? -4.854 10.331 6.708 1.00 96.81 84 THR A O 1
ATOM 663 N N . THR A 1 85 ? -6.947 9.833 7.359 1.00 97.38 85 THR A N 1
ATOM 664 C CA . THR A 1 85 ? -7.332 9.133 6.118 1.00 97.38 85 THR A CA 1
ATOM 665 C C . THR A 1 85 ? -7.035 9.940 4.849 1.00 97.38 85 THR A C 1
ATOM 667 O O . THR A 1 85 ? -6.325 9.417 3.995 1.00 97.38 85 THR A O 1
ATOM 670 N N . PRO A 1 86 ? -7.494 11.202 4.686 1.00 98.00 86 PRO A N 1
ATOM 671 C CA . PRO A 1 86 ? -7.265 11.935 3.438 1.00 98.00 86 PRO A CA 1
ATOM 672 C C . PRO A 1 86 ? -5.783 12.229 3.185 1.00 98.00 86 PRO A C 1
ATOM 674 O O . PRO A 1 86 ? -5.335 12.123 2.049 1.00 98.00 86 PRO A O 1
ATOM 677 N N . ARG A 1 87 ? -4.999 12.535 4.230 1.00 97.75 87 ARG A N 1
ATOM 678 C CA . ARG A 1 87 ? -3.549 12.769 4.102 1.00 97.75 87 ARG A CA 1
ATOM 679 C C . ARG A 1 87 ? -2.836 11.530 3.571 1.00 97.75 87 ARG A C 1
ATOM 681 O O . ARG A 1 87 ? -2.029 11.624 2.653 1.00 97.75 87 ARG A O 1
ATOM 688 N N . LEU A 1 88 ? -3.177 10.371 4.125 1.00 98.12 88 LEU A N 1
ATOM 689 C CA . LEU A 1 88 ? -2.613 9.094 3.716 1.00 98.12 88 LEU A CA 1
ATOM 690 C C . LEU A 1 88 ? -3.069 8.648 2.323 1.00 98.12 88 LEU A C 1
ATOM 692 O O . LEU A 1 88 ? -2.252 8.163 1.547 1.00 98.12 88 LEU A O 1
ATOM 696 N N . VAL A 1 89 ? -4.343 8.852 1.983 1.00 98.31 89 VAL A N 1
ATOM 697 C CA . VAL A 1 89 ? -4.888 8.582 0.642 1.00 98.31 89 VAL A CA 1
ATOM 698 C C . VAL A 1 89 ? -4.192 9.444 -0.410 1.00 98.31 89 VAL A C 1
ATOM 700 O O . VAL A 1 89 ? -3.763 8.921 -1.434 1.00 98.31 89 VAL A O 1
ATOM 703 N N . VAL A 1 90 ? -4.018 10.744 -0.150 1.00 98.50 90 VAL A N 1
ATOM 704 C CA . VAL A 1 90 ? -3.302 11.651 -1.061 1.00 98.50 90 VAL A CA 1
ATOM 705 C C . VAL A 1 90 ? -1.834 11.253 -1.186 1.00 98.50 90 VAL A C 1
ATOM 707 O O . VAL A 1 90 ? -1.322 11.196 -2.300 1.00 98.50 90 VAL A O 1
ATOM 710 N N . ALA A 1 91 ? -1.163 10.915 -0.083 1.00 98.56 91 ALA A N 1
ATOM 711 C CA . ALA A 1 91 ? 0.214 10.431 -0.138 1.00 98.56 91 ALA A CA 1
ATOM 712 C C . ALA A 1 91 ? 0.344 9.139 -0.961 1.00 98.56 91 ALA A C 1
ATOM 714 O O . ALA A 1 91 ? 1.241 9.038 -1.790 1.00 98.56 91 ALA A O 1
ATOM 715 N N . ALA A 1 92 ? -0.574 8.182 -0.792 1.00 98.38 92 ALA A N 1
ATOM 716 C CA . ALA A 1 92 ? -0.611 6.952 -1.581 1.00 98.38 92 ALA A CA 1
ATOM 717 C C . ALA A 1 92 ? -0.846 7.222 -3.076 1.00 98.38 92 ALA A C 1
ATOM 719 O O . ALA A 1 92 ? -0.173 6.632 -3.919 1.00 98.38 92 ALA A O 1
ATOM 720 N N . LEU A 1 93 ? -1.758 8.139 -3.416 1.00 98.44 93 LEU A N 1
ATOM 721 C CA . LEU A 1 93 ? -1.990 8.553 -4.802 1.00 98.44 93 LEU A CA 1
ATOM 722 C C . LEU A 1 93 ? -0.738 9.189 -5.411 1.00 98.44 93 LEU A C 1
ATOM 724 O O . LEU A 1 93 ? -0.337 8.808 -6.506 1.00 98.44 93 LEU A O 1
ATOM 728 N N . LEU A 1 94 ? -0.098 10.118 -4.696 1.00 98.56 94 LEU A N 1
ATOM 729 C CA . LEU A 1 94 ? 1.121 10.783 -5.155 1.00 98.56 94 LEU A CA 1
ATOM 730 C C . LEU A 1 94 ? 2.290 9.803 -5.295 1.00 98.56 94 LEU A C 1
ATOM 732 O O . LEU A 1 94 ? 3.023 9.887 -6.276 1.00 98.56 94 LEU A O 1
ATOM 736 N N . MET A 1 95 ? 2.430 8.838 -4.384 1.00 98.56 95 MET A N 1
ATOM 737 C CA . MET A 1 95 ? 3.431 7.768 -4.467 1.00 98.56 95 MET A CA 1
ATOM 738 C C . MET A 1 95 ? 3.318 6.999 -5.790 1.00 98.56 95 MET A C 1
ATOM 740 O O . MET A 1 95 ? 4.297 6.857 -6.519 1.00 98.56 95 MET A O 1
ATOM 744 N N . ILE A 1 96 ? 2.113 6.552 -6.153 1.00 98.19 96 ILE A N 1
ATOM 745 C CA . ILE A 1 96 ? 1.904 5.804 -7.401 1.00 98.19 96 ILE A CA 1
ATOM 746 C C . ILE A 1 96 ? 2.009 6.718 -8.626 1.00 98.19 96 ILE A C 1
ATOM 748 O O . ILE A 1 96 ? 2.691 6.374 -9.592 1.00 98.19 96 ILE A O 1
ATOM 752 N N . ALA A 1 97 ? 1.390 7.901 -8.579 1.00 97.69 97 ALA A N 1
ATOM 753 C CA . ALA A 1 97 ? 1.375 8.846 -9.694 1.00 97.69 97 ALA A CA 1
ATOM 754 C C . ALA A 1 97 ? 2.778 9.337 -10.069 1.00 97.69 97 ALA A C 1
ATOM 756 O O . ALA A 1 97 ? 3.070 9.498 -11.248 1.00 97.69 97 ALA A O 1
ATOM 757 N N . THR A 1 98 ? 3.655 9.545 -9.086 1.00 97.62 98 THR A N 1
ATOM 758 C CA . THR A 1 98 ? 5.047 9.955 -9.332 1.00 97.62 98 THR A CA 1
ATOM 759 C C . THR A 1 98 ? 5.959 8.784 -9.682 1.00 97.62 98 THR A C 1
ATOM 761 O O . THR A 1 98 ? 6.954 8.990 -10.366 1.00 97.62 98 THR A O 1
ATOM 764 N N . GLY A 1 99 ? 5.613 7.552 -9.296 1.00 96.81 99 GLY A N 1
ATOM 765 C CA . GLY A 1 99 ? 6.348 6.358 -9.717 1.00 96.81 99 GLY A CA 1
ATOM 766 C C . GLY A 1 99 ? 6.168 6.013 -11.199 1.00 96.81 99 GLY A C 1
ATOM 767 O O . GLY A 1 99 ? 7.093 5.487 -11.810 1.00 96.81 99 GLY A O 1
ATOM 768 N N . TYR A 1 100 ? 5.006 6.312 -11.791 1.00 96.38 100 TYR A N 1
ATOM 769 C CA . TYR A 1 100 ? 4.700 5.914 -13.172 1.00 96.38 100 TYR A CA 1
ATOM 770 C C . TYR A 1 100 ? 5.583 6.594 -14.237 1.00 96.38 100 TYR A C 1
ATOM 772 O O . TYR A 1 100 ? 6.127 5.878 -15.076 1.00 96.38 100 TYR A O 1
ATOM 780 N N . PRO A 1 101 ? 5.821 7.925 -14.204 1.00 95.69 101 PRO A N 1
ATOM 781 C CA . PRO A 1 101 ? 6.737 8.574 -15.144 1.00 95.69 101 PRO A CA 1
ATOM 782 C C . PRO A 1 101 ? 8.140 7.966 -15.138 1.00 95.69 101 PRO A C 1
ATOM 784 O O . PRO A 1 101 ? 8.766 7.842 -16.188 1.00 95.69 101 PRO A O 1
ATOM 787 N N . GLY A 1 102 ? 8.624 7.576 -13.958 1.00 94.50 102 GLY A N 1
ATOM 788 C CA . GLY A 1 102 ? 9.906 6.907 -13.817 1.00 94.50 102 GLY A CA 1
ATOM 789 C C . GLY A 1 102 ? 9.904 5.478 -14.364 1.00 94.50 102 GLY A C 1
ATOM 790 O O . GLY A 1 102 ? 10.893 5.071 -14.967 1.00 94.50 102 GLY A O 1
ATOM 791 N N . GLU A 1 103 ? 8.787 4.754 -14.246 1.00 92.69 103 GLU A N 1
ATOM 792 C CA . GLU A 1 103 ? 8.642 3.423 -14.845 1.00 92.69 103 GLU A CA 1
ATOM 793 C C . GLU A 1 103 ? 8.682 3.466 -16.371 1.00 92.69 103 GLU A C 1
ATOM 795 O O . GLU A 1 103 ? 9.320 2.631 -16.997 1.00 92.69 103 GLU A O 1
ATOM 800 N N . THR A 1 104 ? 8.055 4.478 -16.967 1.00 92.56 104 THR A N 1
ATOM 801 C CA . THR A 1 104 ? 8.024 4.661 -18.426 1.00 92.56 104 THR A CA 1
ATOM 802 C C . THR A 1 104 ? 9.283 5.315 -19.003 1.00 92.56 104 THR A C 1
ATOM 804 O O . THR A 1 104 ? 9.361 5.541 -20.211 1.00 92.56 104 THR A O 1
ATOM 807 N N . ALA A 1 105 ? 10.247 5.691 -18.158 1.00 92.62 105 ALA A N 1
ATOM 808 C CA . ALA A 1 105 ? 11.489 6.302 -18.612 1.00 92.62 105 ALA A CA 1
ATOM 809 C C . ALA A 1 105 ? 12.389 5.262 -19.296 1.00 92.62 105 ALA A C 1
ATOM 811 O O . ALA A 1 105 ? 12.395 4.094 -18.926 1.00 92.62 105 ALA A O 1
ATOM 812 N N . ALA A 1 106 ? 13.185 5.705 -20.272 1.00 89.12 106 ALA A N 1
ATOM 813 C CA . ALA A 1 106 ? 14.157 4.837 -20.930 1.00 89.12 106 ALA A CA 1
ATOM 814 C C . ALA A 1 106 ? 15.218 4.309 -19.944 1.00 89.12 106 ALA A C 1
ATOM 816 O O . ALA A 1 106 ? 15.669 5.058 -19.072 1.00 89.12 106 ALA A O 1
ATOM 817 N N . ASP A 1 107 ? 15.653 3.059 -20.131 1.00 85.44 107 ASP A N 1
ATOM 818 C CA . ASP A 1 107 ? 16.734 2.439 -19.353 1.00 85.44 107 ASP A CA 1
ATOM 819 C C . ASP A 1 107 ? 17.984 3.328 -19.289 1.00 85.44 107 ASP A C 1
ATOM 821 O O . ASP A 1 107 ? 18.388 3.935 -20.287 1.00 85.44 107 ASP A O 1
ATOM 825 N N . GLY A 1 108 ? 18.631 3.381 -18.126 1.00 81.81 108 GLY A N 1
ATOM 826 C CA . GLY A 1 108 ? 19.818 4.203 -17.890 1.00 81.81 108 GLY A CA 1
ATOM 827 C C . GLY A 1 108 ? 19.534 5.704 -17.771 1.00 81.81 108 GLY A C 1
ATOM 828 O O . GLY A 1 108 ? 20.453 6.481 -17.503 1.00 81.81 108 GLY A O 1
ATOM 829 N N . SER A 1 109 ? 18.281 6.147 -17.930 1.00 87.19 109 SER A N 1
ATOM 830 C CA . SER A 1 109 ? 17.911 7.550 -17.743 1.00 87.19 109 SER A CA 1
ATOM 831 C C . SER A 1 109 ? 17.915 7.949 -16.268 1.00 87.19 109 SER A C 1
ATOM 833 O O . SER A 1 109 ? 17.312 7.298 -15.411 1.00 87.19 109 SER A O 1
ATOM 835 N N . SER A 1 110 ? 18.483 9.121 -15.972 1.00 88.44 110 SER A N 1
ATOM 836 C CA . SER A 1 110 ? 18.382 9.742 -14.646 1.00 88.44 110 SER A CA 1
ATOM 837 C C . SER A 1 110 ? 16.932 10.049 -14.245 1.00 88.44 110 SER A C 1
ATOM 839 O O . SER A 1 110 ? 16.626 10.121 -13.053 1.00 88.44 110 SER A O 1
ATOM 841 N N . THR A 1 111 ? 16.015 10.162 -15.215 1.00 91.94 111 THR A N 1
ATOM 842 C CA . THR A 1 111 ? 14.576 10.353 -14.990 1.00 91.94 111 THR A CA 1
ATOM 843 C C . THR A 1 111 ? 13.985 9.249 -14.112 1.00 91.94 111 THR A C 1
ATOM 845 O O . THR A 1 111 ? 13.238 9.563 -13.183 1.00 91.94 111 THR A O 1
ATOM 848 N N . ARG A 1 112 ? 14.360 7.978 -14.331 1.00 91.75 112 ARG A N 1
ATOM 849 C CA . ARG A 1 112 ? 13.883 6.845 -13.519 1.00 91.75 112 ARG A CA 1
ATOM 850 C C . ARG A 1 112 ? 14.298 6.999 -12.058 1.00 91.75 112 ARG A C 1
ATOM 852 O O . ARG A 1 112 ? 13.474 6.823 -11.158 1.00 91.75 112 ARG A O 1
ATOM 859 N N . THR A 1 113 ? 15.555 7.375 -11.813 1.00 90.12 113 THR A N 1
ATOM 860 C CA . THR A 1 113 ? 16.076 7.598 -10.457 1.00 90.12 113 THR A CA 1
ATOM 861 C C . THR A 1 113 ? 15.367 8.763 -9.768 1.00 90.12 113 THR A C 1
ATOM 863 O O . THR A 1 113 ? 14.923 8.614 -8.633 1.00 90.12 113 THR A O 1
ATOM 866 N N . VAL A 1 114 ? 15.221 9.908 -10.444 1.00 94.00 114 VAL A N 1
ATOM 867 C CA . VAL A 1 114 ? 14.601 11.113 -9.863 1.00 94.00 114 VAL A CA 1
ATOM 868 C C . VAL A 1 114 ? 13.155 10.846 -9.448 1.00 94.00 114 VAL A C 1
ATOM 870 O O . VAL A 1 114 ? 12.789 11.095 -8.300 1.00 94.00 114 VAL A O 1
ATOM 873 N N . TRP A 1 115 ? 12.341 10.283 -10.342 1.00 96.12 115 TRP A N 1
ATOM 874 C CA . TRP A 1 115 ? 10.950 9.946 -10.028 1.00 96.12 115 TRP A CA 1
ATOM 875 C C . TRP A 1 115 ? 10.831 8.834 -8.984 1.00 96.12 115 TRP A C 1
ATOM 877 O O . TRP A 1 115 ? 9.956 8.899 -8.122 1.00 96.12 115 TRP A O 1
ATOM 887 N N . GLY A 1 116 ? 11.759 7.872 -8.988 1.00 94.62 116 GLY A N 1
ATOM 888 C CA . GLY A 1 116 ? 11.865 6.855 -7.942 1.00 94.62 116 GLY A CA 1
ATOM 889 C C . GLY A 1 116 ? 12.113 7.458 -6.557 1.00 94.62 116 GLY A C 1
ATOM 890 O O . GLY A 1 116 ? 11.459 7.067 -5.590 1.00 94.62 116 GLY A O 1
ATOM 891 N N . ILE A 1 117 ? 12.999 8.455 -6.452 1.00 95.06 117 ILE A N 1
ATOM 892 C CA . ILE A 1 117 ? 13.259 9.183 -5.199 1.00 95.06 117 ILE A CA 1
ATOM 893 C C . ILE A 1 117 ? 12.016 9.964 -4.760 1.00 95.06 117 ILE A C 1
ATOM 895 O O . ILE A 1 117 ? 11.625 9.876 -3.597 1.00 95.06 117 ILE A O 1
ATOM 899 N N . ILE A 1 118 ? 11.361 10.682 -5.679 1.00 98.00 118 ILE A N 1
ATOM 900 C CA . ILE A 1 118 ? 10.138 11.446 -5.379 1.00 98.00 118 ILE A CA 1
ATOM 901 C C . ILE A 1 118 ? 9.034 10.515 -4.854 1.00 98.00 118 ILE A C 1
ATOM 903 O O . ILE A 1 118 ? 8.468 10.772 -3.792 1.00 98.00 118 ILE A O 1
ATOM 907 N N . SER A 1 119 ? 8.779 9.401 -5.543 1.00 98.31 119 SER A N 1
ATOM 908 C CA . SER A 1 119 ? 7.834 8.364 -5.107 1.00 98.31 119 SER A CA 1
ATOM 909 C C . SER A 1 119 ? 8.198 7.800 -3.726 1.00 98.31 119 SER A C 1
ATOM 911 O O . SER A 1 119 ? 7.344 7.689 -2.840 1.00 98.31 119 SER A O 1
ATOM 913 N N . SER A 1 120 ? 9.489 7.542 -3.491 1.00 97.50 120 SER A N 1
ATOM 914 C CA . SER A 1 120 ? 9.990 7.016 -2.216 1.00 97.50 120 SER A CA 1
ATOM 915 C C . SER A 1 120 ? 9.737 7.960 -1.040 1.00 97.50 120 SER A C 1
ATOM 917 O O . SER A 1 120 ? 9.455 7.483 0.055 1.00 97.50 120 SER A O 1
ATOM 919 N N . ILE A 1 121 ? 9.763 9.283 -1.232 1.00 98.31 121 ILE A N 1
ATOM 920 C CA . ILE A 1 121 ? 9.430 10.249 -0.167 1.00 98.31 121 ILE A CA 1
ATOM 921 C C . ILE A 1 121 ? 7.986 10.052 0.312 1.00 98.31 121 ILE A C 1
ATOM 923 O O . ILE A 1 121 ? 7.731 10.013 1.519 1.00 98.31 121 ILE A O 1
ATOM 927 N N . PHE A 1 122 ? 7.039 9.868 -0.611 1.00 98.50 122 PHE A N 1
ATOM 928 C CA . PHE A 1 122 ? 5.647 9.591 -0.253 1.00 98.50 122 PHE A CA 1
ATOM 929 C C . PHE A 1 122 ? 5.493 8.228 0.427 1.00 98.50 122 PHE A C 1
ATOM 931 O O . PHE A 1 122 ? 4.771 8.120 1.420 1.00 98.50 122 PHE A O 1
ATOM 938 N N . MET A 1 123 ? 6.218 7.206 -0.039 1.00 97.69 123 MET A N 1
ATOM 939 C CA . MET A 1 123 ? 6.248 5.896 0.619 1.00 97.69 123 MET A CA 1
ATOM 940 C C . MET A 1 123 ? 6.776 5.996 2.055 1.00 97.69 123 MET A C 1
ATOM 942 O O . MET A 1 123 ? 6.166 5.453 2.976 1.00 97.69 123 MET A O 1
ATOM 946 N N . LEU A 1 124 ? 7.871 6.729 2.271 1.00 97.88 124 LEU A N 1
ATOM 947 C CA . LEU A 1 124 ? 8.440 6.961 3.598 1.00 97.88 124 LEU A CA 1
ATOM 948 C C . LEU A 1 124 ? 7.465 7.707 4.511 1.00 97.88 124 LEU A C 1
ATOM 950 O O . LEU A 1 124 ? 7.387 7.381 5.693 1.00 97.88 124 LEU A O 1
ATOM 954 N N . TYR A 1 125 ? 6.677 8.647 3.984 1.00 98.25 125 TYR A N 1
ATOM 955 C CA . TYR A 1 125 ? 5.619 9.301 4.757 1.00 98.25 125 TYR A CA 1
ATOM 956 C C . TYR A 1 125 ? 4.513 8.319 5.187 1.00 98.25 125 TYR A C 1
ATOM 958 O O . TYR A 1 125 ? 4.100 8.326 6.349 1.00 98.25 125 TYR A O 1
ATOM 966 N N . VAL A 1 126 ? 4.072 7.421 4.297 1.00 97.75 126 VAL A N 1
ATOM 967 C CA . VAL A 1 126 ? 3.099 6.364 4.643 1.00 97.75 126 VAL A CA 1
ATOM 968 C C . VAL A 1 126 ? 3.674 5.416 5.703 1.00 97.75 126 VAL A C 1
ATOM 970 O O . VAL A 1 126 ? 2.992 5.098 6.680 1.00 97.75 126 VAL A O 1
ATOM 973 N N . LEU A 1 127 ? 4.939 5.003 5.565 1.00 97.38 127 LEU A N 1
ATOM 974 C CA . LEU A 1 127 ? 5.626 4.169 6.557 1.00 97.38 127 LEU A CA 1
ATOM 975 C C . LEU A 1 127 ? 5.802 4.895 7.898 1.00 97.38 127 LEU A C 1
ATOM 977 O O . LEU A 1 127 ? 5.619 4.293 8.957 1.00 97.38 127 LEU A O 1
ATOM 981 N N . TYR A 1 128 ? 6.100 6.192 7.876 1.00 97.81 128 TYR A N 1
ATOM 982 C CA . TYR A 1 128 ? 6.165 7.013 9.079 1.00 97.81 128 TYR A CA 1
ATOM 983 C C . TYR A 1 128 ? 4.830 6.996 9.833 1.00 97.81 128 TYR A C 1
ATOM 985 O O . TYR A 1 128 ? 4.813 6.690 11.027 1.00 97.81 128 TYR A O 1
ATOM 993 N N . GLU A 1 129 ? 3.704 7.246 9.160 1.00 97.06 129 GLU A N 1
ATOM 994 C CA . GLU A 1 129 ? 2.379 7.206 9.796 1.00 97.06 129 GLU A CA 1
ATOM 995 C C . GLU A 1 129 ? 2.037 5.804 10.331 1.00 97.06 129 GLU A C 1
ATOM 997 O O . GLU A 1 129 ? 1.498 5.676 11.434 1.00 97.06 129 GLU A O 1
ATOM 1002 N N . LEU A 1 130 ? 2.423 4.751 9.601 1.00 96.56 130 LEU A N 1
ATOM 1003 C CA . LEU A 1 130 ? 2.220 3.349 9.978 1.00 96.56 130 LEU A CA 1
ATOM 1004 C C . LEU A 1 130 ? 2.986 2.938 11.251 1.00 96.56 130 LEU A C 1
ATOM 1006 O O . LEU A 1 130 ? 2.468 2.150 12.045 1.00 96.56 130 LEU A O 1
ATOM 1010 N N . PHE A 1 131 ? 4.209 3.437 11.465 1.00 96.12 131 PHE A N 1
ATOM 1011 C CA . PHE A 1 131 ? 5.065 3.013 12.586 1.00 96.12 131 PHE A CA 1
ATOM 1012 C C . PHE A 1 131 ? 5.127 4.009 13.751 1.00 96.12 131 PHE A C 1
ATOM 1014 O O . PHE A 1 131 ? 5.172 3.588 14.917 1.00 96.12 131 PHE A O 1
ATOM 1021 N N . ALA A 1 132 ? 5.145 5.308 13.461 1.00 95.75 132 ALA A N 1
ATOM 1022 C CA . ALA A 1 132 ? 5.409 6.375 14.429 1.00 95.75 132 ALA A CA 1
ATOM 1023 C C . ALA A 1 132 ? 4.298 7.436 14.507 1.00 95.75 132 ALA A C 1
ATOM 1025 O O . ALA A 1 132 ? 4.132 8.055 15.560 1.00 95.75 132 ALA A O 1
ATOM 1026 N N . GLY A 1 133 ? 3.538 7.638 13.429 1.00 96.00 133 GLY A N 1
ATOM 1027 C CA . GLY A 1 133 ? 2.428 8.587 13.394 1.00 96.00 133 GLY A CA 1
ATOM 1028 C C . GLY A 1 133 ? 1.162 8.076 14.079 1.00 96.00 133 GLY A C 1
ATOM 1029 O O . GLY A 1 133 ? 1.193 7.207 14.955 1.00 96.00 133 GLY A O 1
ATOM 1030 N N . GLU A 1 134 ? 0.023 8.649 13.700 1.00 95.31 134 GLU A N 1
ATOM 1031 C CA . GLU A 1 134 ? -1.246 8.442 14.411 1.00 95.31 134 GLU A CA 1
ATOM 1032 C C . GLU A 1 134 ? -1.731 6.992 14.305 1.00 95.31 134 GLU A C 1
ATOM 1034 O O . GLU A 1 134 ? -2.193 6.413 15.290 1.00 95.31 134 GLU A O 1
ATOM 1039 N N . VAL A 1 135 ? -1.555 6.370 13.135 1.00 96.12 135 VAL A N 1
ATOM 1040 C CA . VAL A 1 135 ? -1.906 4.959 12.916 1.00 96.12 135 VAL A CA 1
ATOM 1041 C C . VAL A 1 135 ? -1.016 4.056 13.769 1.00 96.12 135 VAL A C 1
ATOM 1043 O O . VAL A 1 135 ? -1.522 3.203 14.497 1.00 96.12 135 VAL A O 1
ATOM 1046 N N . GLY A 1 136 ? 0.301 4.271 13.748 1.00 95.56 136 GLY A N 1
ATOM 1047 C CA . GLY A 1 136 ? 1.250 3.477 14.529 1.00 95.56 136 GLY A CA 1
ATOM 1048 C C . GLY A 1 136 ? 1.008 3.542 16.036 1.00 95.56 136 GLY A C 1
ATOM 1049 O O . GLY A 1 136 ? 1.071 2.510 16.709 1.00 95.56 136 GLY A O 1
ATOM 1050 N N . LYS A 1 137 ? 0.684 4.725 16.574 1.00 95.25 137 LYS A N 1
ATOM 1051 C CA . LYS A 1 137 ? 0.301 4.895 17.988 1.00 95.25 137 LYS A CA 1
ATOM 1052 C C . LYS A 1 137 ? -0.978 4.125 18.321 1.00 95.25 137 LYS A C 1
ATOM 1054 O O . LYS A 1 137 ? -1.005 3.420 19.327 1.00 95.25 137 LYS A O 1
ATOM 1059 N N . ALA A 1 138 ? -1.999 4.213 17.466 1.00 94.62 138 ALA A N 1
ATOM 1060 C CA . ALA A 1 138 ? -3.270 3.517 17.664 1.00 94.62 138 ALA A CA 1
ATOM 1061 C C . ALA A 1 138 ? -3.125 1.987 17.609 1.00 94.62 138 ALA A C 1
ATOM 1063 O O . ALA A 1 138 ? -3.731 1.288 18.415 1.00 94.62 138 ALA A O 1
ATOM 1064 N N . LEU A 1 139 ? -2.277 1.457 16.721 1.00 93.69 139 LEU A N 1
ATOM 1065 C CA . LEU A 1 139 ? -1.983 0.019 16.653 1.00 93.69 139 LEU A CA 1
ATOM 1066 C C . LEU A 1 139 ? -1.231 -0.474 17.901 1.00 93.69 139 LEU A C 1
ATOM 1068 O O . LEU A 1 139 ? -1.499 -1.565 18.402 1.00 93.69 139 LEU A O 1
ATOM 1072 N N . LYS A 1 140 ? -0.296 0.332 18.422 1.00 92.75 140 LYS A N 1
ATOM 1073 C CA . LYS A 1 140 ? 0.490 0.006 19.626 1.00 92.75 140 LYS A CA 1
ATOM 1074 C C . LYS A 1 140 ? -0.330 0.048 20.914 1.00 92.75 140 LYS A C 1
ATOM 1076 O O . LYS A 1 140 ? 0.041 -0.637 21.859 1.00 92.75 140 LYS A O 1
ATOM 1081 N N . SER A 1 141 ? -1.406 0.834 20.966 1.00 92.56 141 SER A N 1
ATOM 1082 C CA . SER A 1 141 ? -2.267 0.911 22.153 1.00 92.56 141 SER A CA 1
ATOM 1083 C C . SER A 1 141 ? -3.228 -0.273 22.290 1.00 92.56 141 SER A C 1
ATOM 1085 O O . SER A 1 141 ? -3.790 -0.475 23.365 1.00 92.56 141 SER A O 1
ATOM 1087 N N . GLN A 1 142 ? -3.409 -1.072 21.233 1.00 91.19 142 GLN A N 1
ATOM 1088 C CA . GLN A 1 142 ? -4.232 -2.279 21.283 1.00 91.19 142 GLN A CA 1
ATOM 1089 C C . GLN A 1 142 ? -3.524 -3.384 22.074 1.00 91.19 142 GLN A C 1
ATOM 1091 O O . GLN A 1 142 ? -2.344 -3.662 21.857 1.00 91.19 142 GLN A O 1
ATOM 1096 N N . SER A 1 143 ? -4.261 -4.059 22.953 1.00 91.06 143 SER A N 1
ATOM 1097 C CA . SER A 1 143 ? -3.749 -5.139 23.798 1.00 91.06 143 SER A CA 1
ATOM 1098 C C . SER A 1 143 ? -4.292 -6.514 23.383 1.00 91.06 143 SER A C 1
ATOM 1100 O O . SER A 1 143 ? -5.166 -6.641 22.520 1.00 91.06 143 SER A O 1
ATOM 1102 N N . GLY A 1 144 ? -3.731 -7.570 23.977 1.00 93.75 144 GLY A N 1
ATOM 1103 C CA . GLY A 1 144 ? -4.152 -8.951 23.745 1.00 93.75 144 GLY A CA 1
ATOM 1104 C C . GLY A 1 144 ? -3.847 -9.476 22.338 1.00 93.75 144 GLY A C 1
ATOM 1105 O O . GLY A 1 144 ? -2.988 -8.963 21.616 1.00 93.75 144 GLY A O 1
ATOM 1106 N N . GLU A 1 145 ? -4.566 -10.527 21.946 1.00 93.44 145 GLU A N 1
ATOM 1107 C CA . GLU A 1 145 ? -4.359 -11.215 20.666 1.00 93.44 145 GLU A CA 1
ATOM 1108 C C . GLU A 1 145 ? -4.606 -10.292 19.460 1.00 93.44 145 GLU A C 1
ATOM 1110 O O . GLU A 1 145 ? -3.856 -10.318 18.482 1.00 93.44 145 GLU A O 1
ATOM 1115 N N . VAL A 1 146 ? -5.621 -9.426 19.546 1.00 89.69 146 VAL A N 1
ATOM 1116 C CA . VAL A 1 146 ? -5.946 -8.446 18.498 1.00 89.69 146 VAL A CA 1
ATOM 1117 C C . VAL A 1 146 ? -4.797 -7.460 18.310 1.00 89.69 146 VAL A C 1
ATOM 1119 O O . VAL A 1 146 ? -4.373 -7.229 17.177 1.00 89.69 146 VAL A O 1
ATOM 1122 N N . GLY A 1 147 ? -4.239 -6.937 19.406 1.00 91.06 147 GLY A N 1
ATOM 1123 C CA . GLY A 1 147 ? -3.079 -6.052 19.358 1.00 91.06 147 GLY A CA 1
ATOM 1124 C C . GLY A 1 147 ? -1.867 -6.709 18.704 1.00 91.06 147 GLY A C 1
ATOM 1125 O O . GLY A 1 147 ? -1.221 -6.089 17.863 1.00 91.06 147 GLY A O 1
ATOM 1126 N N . SER A 1 148 ? -1.585 -7.980 19.006 1.00 93.56 148 SER A N 1
ATOM 1127 C CA . SER A 1 148 ? -0.497 -8.722 18.349 1.00 93.56 148 SER A CA 1
ATOM 1128 C C . SER A 1 148 ? -0.712 -8.831 16.834 1.00 93.56 148 SER A C 1
ATOM 1130 O O . SER A 1 148 ? 0.169 -8.464 16.055 1.00 93.56 148 SER A O 1
ATOM 1132 N N . LYS A 1 149 ? -1.911 -9.239 16.394 1.00 94.06 149 LYS A N 1
ATOM 1133 C CA . LYS A 1 149 ? -2.242 -9.364 14.963 1.00 94.06 149 LYS A CA 1
ATOM 1134 C C . LYS A 1 149 ? -2.131 -8.027 14.233 1.00 94.06 149 LYS A C 1
ATOM 1136 O O . LYS A 1 149 ? -1.479 -7.953 13.194 1.00 94.06 149 LYS A O 1
ATOM 1141 N N . LEU A 1 150 ? -2.693 -6.961 14.799 1.00 90.94 150 LEU A N 1
ATOM 1142 C CA . LEU A 1 150 ? -2.624 -5.609 14.234 1.00 90.94 150 LEU A CA 1
ATOM 1143 C C . LEU A 1 150 ? -1.184 -5.079 14.166 1.00 90.94 150 LEU A C 1
ATOM 1145 O O . LEU A 1 150 ? -0.782 -4.468 13.176 1.00 90.94 150 LEU A O 1
ATOM 1149 N N . ASN A 1 151 ? -0.369 -5.373 15.177 1.00 90.50 151 ASN A N 1
ATOM 1150 C CA . ASN A 1 151 ? 1.046 -5.018 15.188 1.00 90.50 151 ASN A CA 1
ATOM 1151 C C . ASN A 1 151 ? 1.900 -5.875 14.242 1.00 90.50 151 ASN A C 1
ATOM 1153 O O . ASN A 1 151 ? 2.989 -5.435 13.886 1.00 90.50 151 ASN A O 1
ATOM 1157 N N . ASN A 1 152 ? 1.433 -7.043 13.800 1.00 93.62 152 ASN A N 1
ATOM 1158 C CA . ASN A 1 152 ? 2.090 -7.824 12.748 1.00 93.62 152 ASN A CA 1
ATOM 1159 C C . ASN A 1 152 ? 1.749 -7.299 11.347 1.00 93.62 152 ASN A C 1
ATOM 1161 O O . ASN A 1 152 ? 2.606 -7.329 10.464 1.00 93.62 152 ASN A O 1
ATOM 1165 N N . VAL A 1 153 ? 0.546 -6.746 11.149 1.00 92.56 153 VAL A N 1
ATOM 1166 C CA . VAL A 1 153 ? 0.119 -6.170 9.860 1.00 92.56 153 VAL A CA 1
ATOM 1167 C C . VAL A 1 153 ? 1.077 -5.079 9.375 1.00 92.56 153 VAL A C 1
ATOM 1169 O O . VAL A 1 153 ? 1.394 -5.049 8.192 1.00 92.56 153 VAL A O 1
ATOM 1172 N N . ARG A 1 154 ? 1.619 -4.225 10.255 1.00 92.06 154 ARG A N 1
ATOM 1173 C CA . ARG A 1 154 ? 2.597 -3.196 9.833 1.00 92.06 154 ARG A CA 1
ATOM 1174 C C . ARG A 1 154 ? 3.893 -3.781 9.274 1.00 92.06 154 ARG A C 1
ATOM 1176 O O . ARG A 1 154 ? 4.445 -3.230 8.329 1.00 92.06 154 ARG A O 1
ATOM 1183 N N . TYR A 1 155 ? 4.368 -4.894 9.832 1.00 95.00 155 TYR A N 1
ATOM 1184 C CA . TYR A 1 155 ? 5.560 -5.567 9.323 1.00 95.00 155 TYR A CA 1
ATOM 1185 C C . TYR A 1 155 ? 5.239 -6.295 8.024 1.00 95.00 155 TYR A C 1
ATOM 1187 O O . TYR A 1 155 ? 6.001 -6.188 7.071 1.00 95.00 155 TYR A O 1
ATOM 1195 N N . LEU A 1 156 ? 4.077 -6.950 7.944 1.00 95.00 156 LEU A N 1
ATOM 1196 C CA . LEU A 1 156 ? 3.599 -7.546 6.699 1.00 95.00 156 LEU A CA 1
ATOM 1197 C C . LEU A 1 156 ? 3.521 -6.501 5.578 1.00 95.00 156 LEU A C 1
ATOM 1199 O O . LEU A 1 156 ? 4.013 -6.756 4.483 1.00 95.00 156 LEU A O 1
ATOM 1203 N N . LEU A 1 157 ? 2.959 -5.319 5.847 1.00 94.75 157 LEU A N 1
ATOM 1204 C CA . LEU A 1 157 ? 2.911 -4.215 4.886 1.00 94.75 157 LEU A CA 1
ATOM 1205 C C . LEU A 1 157 ? 4.312 -3.734 4.513 1.00 94.75 157 LEU A C 1
ATOM 1207 O O . LEU A 1 157 ? 4.597 -3.623 3.329 1.00 94.75 157 LEU A O 1
ATOM 1211 N N . LEU A 1 158 ? 5.207 -3.525 5.482 1.00 95.56 158 LEU A N 1
ATOM 1212 C CA . LEU A 1 158 ? 6.590 -3.131 5.200 1.00 95.56 158 LEU A CA 1
ATOM 1213 C C . LEU A 1 158 ? 7.291 -4.132 4.272 1.00 95.56 158 LEU A C 1
ATOM 1215 O O . LEU A 1 158 ? 7.887 -3.723 3.281 1.00 95.56 158 LEU A O 1
ATOM 1219 N N . PHE A 1 159 ? 7.204 -5.430 4.567 1.00 95.50 159 PHE A N 1
ATOM 1220 C CA . PHE A 1 159 ? 7.866 -6.454 3.761 1.00 95.50 159 PHE A CA 1
ATOM 1221 C C . PHE A 1 159 ? 7.226 -6.604 2.384 1.00 95.50 159 PHE A C 1
ATOM 1223 O O . PHE A 1 159 ? 7.935 -6.641 1.386 1.00 95.50 159 PHE A O 1
ATOM 1230 N N . THR A 1 160 ? 5.896 -6.656 2.303 1.00 95.25 160 THR A N 1
ATOM 1231 C CA . THR A 1 160 ? 5.202 -6.840 1.019 1.00 95.25 160 THR A CA 1
ATOM 1232 C C . THR A 1 160 ? 5.301 -5.611 0.123 1.00 95.25 160 THR A C 1
ATOM 1234 O O . THR A 1 160 ? 5.456 -5.756 -1.086 1.00 95.25 160 THR A O 1
ATOM 1237 N N . TRP A 1 161 ? 5.251 -4.404 0.690 1.00 96.19 161 TRP A N 1
ATOM 1238 C CA . TRP A 1 161 ? 5.361 -3.171 -0.086 1.00 96.19 161 TRP A CA 1
ATOM 1239 C C . TRP A 1 161 ? 6.813 -2.815 -0.387 1.00 96.19 161 TRP A C 1
ATOM 1241 O O . TRP A 1 161 ? 7.089 -2.281 -1.454 1.00 96.19 161 TRP A O 1
ATOM 1251 N N . GLY A 1 162 ? 7.747 -3.148 0.509 1.00 95.31 162 GLY A N 1
ATOM 1252 C CA . GLY A 1 162 ? 9.182 -2.920 0.330 1.00 95.31 162 GLY A CA 1
ATOM 1253 C C . GLY A 1 162 ? 9.776 -3.646 -0.877 1.00 95.31 162 GLY A C 1
ATOM 1254 O O . GLY A 1 162 ? 10.765 -3.183 -1.437 1.00 95.31 162 GLY A O 1
ATOM 1255 N N . VAL A 1 163 ? 9.143 -4.726 -1.342 1.00 95.25 163 VAL A N 1
ATOM 1256 C CA . VAL A 1 163 ? 9.544 -5.420 -2.575 1.00 95.25 163 VAL A CA 1
ATOM 1257 C C . VAL A 1 163 ? 9.415 -4.521 -3.809 1.00 95.25 163 VAL A C 1
ATOM 1259 O O . VAL A 1 163 ? 10.253 -4.615 -4.700 1.00 95.25 163 VAL A O 1
ATOM 1262 N N . TYR A 1 164 ? 8.425 -3.626 -3.874 1.00 94.31 164 TYR A N 1
ATOM 1263 C CA . TYR A 1 164 ? 8.188 -2.799 -5.065 1.00 94.31 164 TYR A CA 1
ATOM 1264 C C . TYR A 1 164 ? 9.299 -1.783 -5.369 1.00 94.31 164 TYR A C 1
ATOM 1266 O O . TYR A 1 164 ? 9.782 -1.799 -6.497 1.00 94.31 164 TYR A O 1
ATOM 1274 N N . PRO A 1 165 ? 9.766 -0.931 -4.435 1.00 93.06 165 PRO A N 1
ATOM 1275 C CA . PRO A 1 165 ? 10.884 -0.033 -4.720 1.00 93.06 165 PRO A CA 1
ATOM 1276 C C . PRO A 1 165 ? 12.186 -0.797 -4.997 1.00 93.06 165 PRO A C 1
ATOM 1278 O O . PRO A 1 165 ? 12.987 -0.350 -5.813 1.00 93.06 165 PRO A O 1
ATOM 1281 N N . ILE A 1 166 ? 12.386 -1.970 -4.382 1.00 91.50 166 ILE A N 1
ATOM 1282 C CA . ILE A 1 166 ? 13.532 -2.837 -4.695 1.00 91.50 166 ILE A CA 1
ATOM 1283 C C . ILE A 1 166 ? 13.437 -3.320 -6.145 1.00 91.50 166 ILE A C 1
ATOM 1285 O O . ILE A 1 166 ? 14.383 -3.144 -6.905 1.00 91.50 166 ILE A O 1
ATOM 1289 N N . ALA A 1 167 ? 12.293 -3.873 -6.551 1.00 91.12 167 ALA A N 1
ATOM 1290 C CA . ALA A 1 167 ? 12.060 -4.306 -7.926 1.00 91.12 167 ALA A CA 1
ATOM 1291 C C . ALA A 1 167 ? 12.192 -3.143 -8.921 1.00 91.12 167 ALA A C 1
ATOM 1293 O O . ALA A 1 167 ? 12.786 -3.310 -9.978 1.00 91.12 167 ALA A O 1
ATOM 1294 N N . TYR A 1 168 ? 11.716 -1.952 -8.559 1.00 91.19 168 TYR A N 1
ATOM 1295 C CA . TYR A 1 168 ? 11.848 -0.746 -9.370 1.00 91.19 168 TYR A CA 1
ATOM 1296 C C . TYR A 1 168 ? 13.319 -0.352 -9.591 1.00 91.19 168 TYR A C 1
ATOM 1298 O O . TYR A 1 168 ? 13.705 -0.040 -10.716 1.00 91.19 168 TYR A O 1
ATOM 1306 N N . ILE A 1 169 ? 14.158 -0.404 -8.551 1.00 87.19 169 ILE A N 1
ATOM 1307 C CA . ILE A 1 169 ? 15.601 -0.126 -8.662 1.00 87.19 169 ILE A CA 1
ATOM 1308 C C . ILE A 1 169 ? 16.303 -1.199 -9.500 1.00 87.19 169 ILE A C 1
ATOM 1310 O O . ILE A 1 169 ? 17.103 -0.876 -10.372 1.00 87.19 169 ILE A O 1
ATOM 1314 N N . LEU A 1 170 ? 15.994 -2.472 -9.247 1.00 85.62 170 LEU A N 1
ATOM 1315 C CA . LEU A 1 170 ? 16.602 -3.605 -9.949 1.00 85.62 170 LEU A CA 1
ATOM 1316 C C . LEU A 1 170 ? 16.119 -3.754 -11.397 1.00 85.62 170 LEU A C 1
ATOM 1318 O O . LEU A 1 170 ? 16.777 -4.430 -12.181 1.00 85.62 170 LEU A O 1
ATOM 1322 N N . GLY A 1 171 ? 14.990 -3.135 -11.745 1.00 86.19 171 GLY A N 1
ATOM 1323 C CA . GLY A 1 171 ? 14.418 -3.157 -13.089 1.00 86.19 171 GLY A CA 1
ATOM 1324 C C . GLY A 1 171 ? 15.224 -2.376 -14.128 1.00 86.19 171 GLY A C 1
ATOM 1325 O O . GLY A 1 171 ? 14.992 -2.568 -15.314 1.00 86.19 171 GLY A O 1
ATOM 1326 N N . ASP A 1 172 ? 16.181 -1.539 -13.711 1.00 84.19 172 ASP A N 1
ATOM 1327 C CA . ASP A 1 172 ? 17.068 -0.802 -14.619 1.00 84.19 172 ASP A CA 1
ATOM 1328 C C . ASP A 1 172 ? 18.536 -1.168 -14.378 1.00 84.19 172 ASP A C 1
ATOM 1330 O O . ASP A 1 172 ? 19.277 -0.499 -13.648 1.00 84.19 172 ASP A O 1
ATOM 1334 N N . GLU A 1 173 ? 18.959 -2.250 -15.031 1.00 79.50 173 GLU A N 1
ATOM 1335 C CA . GLU A 1 173 ? 20.333 -2.760 -14.999 1.00 79.50 173 GLU A CA 1
ATOM 1336 C C . GLU A 1 173 ? 21.351 -1.860 -15.717 1.00 79.50 173 GLU A C 1
ATOM 1338 O O . GLU A 1 173 ? 22.540 -2.159 -15.683 1.00 79.50 173 GLU A O 1
ATOM 1343 N N . LYS A 1 174 ? 20.909 -0.790 -16.391 1.00 82.69 174 LYS A N 1
ATOM 1344 C CA . LYS A 1 174 ? 21.785 0.191 -17.055 1.00 82.69 174 LYS A CA 1
ATOM 1345 C C . LYS A 1 174 ? 21.901 1.487 -16.258 1.00 82.69 174 LYS A C 1
ATOM 1347 O O . LYS A 1 174 ? 22.583 2.416 -16.686 1.00 82.69 174 LYS A O 1
ATOM 1352 N N . SER A 1 175 ? 21.211 1.583 -15.124 1.00 80.69 175 SER A N 1
ATOM 1353 C CA . SER A 1 175 ? 21.294 2.748 -14.256 1.00 80.69 175 SER A CA 1
ATOM 1354 C C . SER A 1 175 ? 22.676 2.862 -13.611 1.00 80.69 175 SER A C 1
ATOM 1356 O O . SER A 1 175 ? 23.295 1.872 -13.220 1.00 80.69 175 SER A O 1
ATOM 1358 N N . TRP A 1 176 ? 23.114 4.101 -13.380 1.00 81.12 176 TRP A N 1
ATOM 1359 C CA . TRP A 1 176 ? 24.328 4.394 -12.606 1.00 81.12 176 TRP A CA 1
ATOM 1360 C C . TRP A 1 176 ? 24.313 3.730 -11.212 1.00 81.12 176 TRP A C 1
ATOM 1362 O O . TRP A 1 176 ? 25.359 3.408 -10.642 1.00 81.12 176 TRP A O 1
ATOM 1372 N N . LEU A 1 177 ? 23.117 3.521 -10.650 1.00 76.81 177 LEU A N 1
ATOM 1373 C CA . LEU A 1 177 ? 22.919 2.863 -9.365 1.00 76.81 177 LEU A CA 1
ATOM 1374 C C . LEU A 1 177 ? 23.193 1.356 -9.468 1.00 76.81 177 LEU A C 1
ATOM 1376 O O . LEU A 1 177 ? 23.879 0.805 -8.607 1.00 76.81 177 LEU A O 1
ATOM 1380 N N . ALA A 1 178 ? 22.711 0.701 -10.527 1.00 80.25 178 ALA A N 1
ATOM 1381 C CA . ALA A 1 178 ? 23.036 -0.693 -10.813 1.00 80.25 178 ALA A CA 1
ATOM 1382 C C . ALA A 1 178 ? 24.542 -0.884 -11.052 1.00 80.25 178 ALA A C 1
ATOM 1384 O O . ALA A 1 178 ? 25.110 -1.857 -10.546 1.00 80.25 178 ALA A O 1
ATOM 1385 N N . ASP A 1 179 ? 25.199 0.071 -11.721 1.00 81.69 179 ASP A N 1
ATOM 1386 C CA . ASP A 1 179 ? 26.650 0.036 -11.958 1.00 81.69 179 ASP A CA 1
ATOM 1387 C C . ASP A 1 179 ? 27.408 0.086 -10.631 1.00 81.69 179 ASP A C 1
ATOM 1389 O O . ASP A 1 179 ? 28.276 -0.745 -10.360 1.00 81.69 179 ASP A O 1
ATOM 1393 N N . THR A 1 180 ? 27.019 1.018 -9.759 1.00 83.25 180 THR A N 1
ATOM 1394 C CA . THR A 1 180 ? 27.639 1.218 -8.441 1.00 83.25 180 THR A CA 1
ATOM 1395 C C . THR A 1 180 ? 27.489 -0.012 -7.541 1.00 83.25 180 THR A C 1
ATOM 1397 O O . THR A 1 180 ? 28.388 -0.333 -6.765 1.00 83.25 180 THR A O 1
ATOM 1400 N N . LEU A 1 181 ? 26.365 -0.726 -7.647 1.00 81.50 181 LEU A N 1
ATOM 1401 C CA . LEU A 1 181 ? 26.079 -1.930 -6.862 1.00 81.50 181 LEU A CA 1
ATOM 1402 C C . LEU A 1 181 ? 26.619 -3.226 -7.500 1.00 81.50 181 LEU A C 1
ATOM 1404 O O . LEU A 1 181 ? 26.430 -4.305 -6.936 1.00 81.50 181 LEU A O 1
ATOM 1408 N N . GLY A 1 182 ? 27.278 -3.157 -8.665 1.00 78.88 182 GLY A N 1
ATOM 1409 C CA . GLY A 1 182 ? 27.775 -4.339 -9.386 1.00 78.88 182 GLY A CA 1
ATOM 1410 C C . GLY A 1 182 ? 26.657 -5.252 -9.912 1.00 78.88 182 GLY A C 1
ATOM 1411 O O . GLY A 1 182 ? 26.802 -6.482 -9.974 1.00 78.88 182 GLY A O 1
ATOM 1412 N N . LEU A 1 183 ? 25.504 -4.665 -10.234 1.00 77.81 183 LEU A N 1
ATOM 1413 C CA . LEU A 1 183 ? 24.314 -5.360 -10.727 1.00 77.81 183 LEU A CA 1
ATOM 1414 C C . LEU A 1 183 ? 24.162 -5.259 -12.250 1.00 77.81 183 LEU A C 1
ATOM 1416 O O . LEU A 1 183 ? 23.489 -6.106 -12.838 1.00 77.81 183 LEU A O 1
ATOM 1420 N N . SER A 1 184 ? 24.837 -4.302 -12.884 1.00 75.88 184 SER A N 1
ATOM 1421 C CA . SER A 1 184 ? 24.784 -4.093 -14.331 1.00 75.88 184 SER A CA 1
ATOM 1422 C C . SER A 1 184 ? 25.372 -5.247 -15.139 1.00 75.88 184 SER A C 1
ATOM 1424 O O . SER A 1 184 ? 26.406 -5.824 -14.793 1.00 75.88 184 SER A O 1
ATOM 1426 N N . GLY A 1 185 ? 24.713 -5.596 -16.248 1.00 61.66 185 GLY A N 1
ATOM 1427 C CA . GLY A 1 185 ? 25.230 -6.556 -17.232 1.00 61.66 185 GLY A CA 1
ATOM 1428 C C . GLY A 1 185 ? 25.131 -8.034 -16.835 1.00 61.66 185 GLY A C 1
ATOM 1429 O O . GLY A 1 185 ? 25.797 -8.883 -17.436 1.00 61.66 185 GLY A O 1
ATOM 1430 N N . ARG A 1 186 ? 24.311 -8.390 -15.836 1.00 57.38 186 ARG A N 1
ATOM 1431 C CA . ARG A 1 186 ? 24.117 -9.801 -15.451 1.00 57.38 186 ARG A CA 1
ATOM 1432 C C . ARG A 1 186 ? 23.194 -10.559 -16.418 1.00 57.38 186 ARG A C 1
ATOM 1434 O O . ARG A 1 186 ? 23.358 -11.769 -16.562 1.00 57.38 186 ARG A O 1
ATOM 1441 N N . THR A 1 187 ? 22.312 -9.864 -17.138 1.00 52.53 187 THR A N 1
ATOM 1442 C CA . THR A 1 187 ? 21.280 -10.484 -17.993 1.00 52.53 187 THR A CA 1
ATOM 1443 C C . THR A 1 187 ? 21.788 -10.872 -19.389 1.00 52.53 187 THR A C 1
ATOM 1445 O O . THR A 1 187 ? 21.404 -11.921 -19.905 1.00 52.53 187 THR A O 1
ATOM 1448 N N . GLN A 1 188 ? 22.748 -10.136 -19.974 1.00 48.72 188 GLN A N 1
ATOM 1449 C CA . GLN A 1 188 ? 23.305 -10.480 -21.299 1.00 48.72 188 GLN A CA 1
ATOM 1450 C C . GLN A 1 188 ? 24.032 -11.833 -21.337 1.00 48.72 188 GLN A C 1
ATOM 1452 O O . GLN A 1 188 ? 24.111 -12.469 -22.385 1.00 48.72 188 GLN A O 1
ATOM 1457 N N . ARG A 1 189 ? 24.519 -12.321 -20.191 1.00 48.50 189 ARG A N 1
ATOM 1458 C CA . ARG A 1 189 ? 25.215 -13.613 -20.107 1.00 48.50 189 ARG A CA 1
ATOM 1459 C C . ARG A 1 189 ? 24.300 -14.827 -20.309 1.00 48.50 189 ARG A C 1
ATOM 1461 O O . ARG A 1 189 ? 24.815 -15.913 -20.544 1.00 48.50 189 ARG A O 1
ATOM 1468 N N . VAL A 1 190 ? 22.981 -14.657 -20.190 1.00 53.88 190 VAL A N 1
ATOM 1469 C CA . VAL A 1 190 ? 21.997 -15.753 -20.288 1.00 53.88 190 VAL A CA 1
ATOM 1470 C C . VAL A 1 190 ? 21.348 -15.816 -21.674 1.00 53.88 190 VAL A C 1
ATOM 1472 O O . VAL A 1 190 ? 20.937 -16.890 -22.106 1.00 53.88 190 VAL A O 1
ATOM 1475 N N . THR A 1 191 ? 21.273 -14.691 -22.391 1.00 49.72 191 THR A N 1
ATOM 1476 C CA . THR A 1 191 ? 20.628 -14.605 -23.713 1.00 49.72 191 THR A CA 1
ATOM 1477 C C . THR A 1 191 ? 21.586 -14.782 -24.884 1.00 49.72 191 THR A C 1
ATOM 1479 O O . THR A 1 191 ? 21.123 -14.995 -26.004 1.00 49.72 191 THR A O 1
ATOM 1482 N N . GLU A 1 192 ? 22.904 -14.696 -24.673 1.00 46.25 192 GLU A N 1
ATOM 1483 C CA . GLU A 1 192 ? 23.835 -15.149 -25.703 1.00 46.25 192 GLU A CA 1
ATOM 1484 C C . GLU A 1 192 ? 23.713 -16.678 -25.821 1.00 46.25 192 GLU A C 1
ATOM 1486 O O . GLU A 1 192 ? 23.979 -17.380 -24.838 1.00 46.25 192 GLU A O 1
ATOM 1491 N N . PRO A 1 193 ? 23.327 -17.234 -26.990 1.00 50.44 193 PRO A N 1
ATOM 1492 C CA . PRO A 1 193 ? 23.509 -18.660 -27.212 1.00 50.44 193 PRO A CA 1
ATOM 1493 C C . PRO A 1 193 ? 24.987 -18.965 -26.946 1.00 50.44 193 PRO A C 1
ATOM 1495 O O . PRO A 1 193 ? 25.829 -18.133 -27.313 1.00 50.44 193 PRO A O 1
ATOM 1498 N N . PRO A 1 194 ? 25.330 -20.101 -26.303 1.00 56.31 194 PRO A N 1
ATOM 1499 C CA . PRO A 1 194 ? 26.723 -20.436 -26.054 1.00 56.31 194 PRO A CA 1
ATOM 1500 C C . PRO A 1 194 ? 27.451 -20.263 -27.375 1.00 56.31 194 PRO A C 1
ATOM 1502 O O . PRO A 1 194 ? 27.072 -20.898 -28.363 1.00 56.31 194 PRO A O 1
ATOM 1505 N N . LYS A 1 195 ? 28.424 -19.339 -27.418 1.00 55.41 195 LYS A N 1
ATOM 1506 C CA . LYS A 1 195 ? 29.277 -19.179 -28.591 1.00 55.41 195 LYS A CA 1
ATOM 1507 C C . LYS A 1 195 ? 29.764 -20.581 -28.871 1.00 55.41 195 LYS A C 1
ATOM 1509 O O . LYS A 1 195 ? 30.464 -21.153 -28.035 1.00 55.41 195 LYS A O 1
ATOM 1514 N N . ALA A 1 196 ? 29.302 -21.166 -29.976 1.00 53.19 196 ALA A N 1
ATOM 1515 C CA . ALA A 1 196 ? 29.844 -22.417 -30.439 1.00 53.19 196 ALA A CA 1
ATOM 1516 C C . ALA A 1 196 ? 31.321 -22.098 -30.591 1.00 53.19 196 ALA A C 1
ATOM 1518 O O . ALA A 1 196 ? 31.706 -21.349 -31.490 1.00 53.19 196 ALA A O 1
ATOM 1519 N N . HIS A 1 197 ? 32.132 -22.551 -29.635 1.00 53.25 197 HIS A N 1
ATOM 1520 C CA . HIS A 1 197 ? 33.555 -22.615 -29.831 1.00 53.25 197 HIS A CA 1
ATOM 1521 C C . HIS A 1 197 ? 33.656 -23.478 -31.069 1.00 53.25 197 HIS A C 1
ATOM 1523 O O . HIS A 1 197 ? 33.404 -24.682 -31.010 1.00 53.25 197 HIS A O 1
ATOM 1529 N N . ALA A 1 198 ? 33.858 -22.825 -32.213 1.00 55.16 198 ALA A N 1
ATOM 1530 C CA . ALA A 1 198 ? 34.181 -23.494 -33.440 1.00 55.16 198 ALA A CA 1
ATOM 1531 C C . ALA A 1 198 ? 35.416 -24.293 -33.064 1.00 55.16 198 ALA A C 1
ATOM 1533 O O . ALA A 1 198 ? 36.489 -23.723 -32.868 1.00 55.16 198 ALA A O 1
ATOM 1534 N N . ILE A 1 199 ? 35.219 -25.589 -32.819 1.00 55.72 199 ILE A N 1
ATOM 1535 C CA . ILE A 1 199 ? 36.304 -26.530 -32.643 1.00 55.72 199 ILE A CA 1
ATOM 1536 C C . ILE A 1 199 ? 37.038 -26.403 -33.963 1.00 55.72 199 ILE A C 1
ATOM 1538 O O . ILE A 1 199 ? 36.556 -26.863 -35.002 1.00 55.72 199 ILE A O 1
ATOM 1542 N N . SER A 1 200 ? 38.138 -25.656 -33.946 1.00 60.41 200 SER A N 1
ATOM 1543 C CA . SER A 1 200 ? 39.009 -25.527 -35.091 1.00 60.41 200 SER A CA 1
ATOM 1544 C C . SER A 1 200 ? 39.393 -26.952 -35.453 1.00 60.41 200 SER A C 1
ATOM 1546 O O . SER A 1 200 ? 39.984 -27.679 -34.653 1.00 60.41 200 SER A O 1
ATOM 1548 N N . ARG A 1 201 ? 38.948 -27.406 -36.633 1.00 56.81 201 ARG A N 1
ATOM 1549 C CA . ARG A 1 201 ? 39.343 -28.714 -37.155 1.00 56.81 201 ARG A CA 1
ATOM 1550 C C . ARG A 1 201 ? 40.875 -28.739 -37.124 1.00 56.81 201 ARG A C 1
ATOM 1552 O O . ARG A 1 201 ? 41.480 -27.860 -37.742 1.00 56.81 201 ARG A O 1
ATOM 1559 N N . PRO A 1 202 ? 41.512 -29.694 -36.426 1.00 60.72 202 PRO A N 1
ATOM 1560 C CA . PRO A 1 202 ? 42.962 -29.793 -36.431 1.00 60.72 202 PRO A CA 1
ATOM 1561 C C . PRO A 1 202 ? 43.442 -29.931 -37.877 1.00 60.72 202 PRO A C 1
ATOM 1563 O O . PRO A 1 202 ? 42.887 -30.732 -38.640 1.00 60.72 202 PRO A O 1
ATOM 1566 N N . SER A 1 203 ? 44.454 -29.151 -38.257 1.00 57.59 203 SER A N 1
ATOM 1567 C CA . SER A 1 203 ? 45.100 -29.199 -39.571 1.00 57.59 203 SER A CA 1
ATOM 1568 C C . SER A 1 203 ? 45.777 -30.561 -39.758 1.00 57.59 203 SER A C 1
ATOM 1570 O O . SER A 1 203 ? 46.945 -30.744 -39.430 1.00 57.59 203 SER A O 1
ATOM 1572 N N . GLY A 1 204 ? 45.014 -31.558 -40.198 1.00 58.69 204 GLY A N 1
ATOM 1573 C CA . GLY A 1 204 ? 45.485 -32.941 -40.291 1.00 58.69 204 GLY A CA 1
ATOM 1574 C C . GLY A 1 204 ? 44.387 -33.990 -40.450 1.00 58.69 204 GLY A C 1
ATOM 1575 O O . GLY A 1 204 ? 44.684 -35.128 -40.810 1.00 58.69 204 GLY A O 1
ATOM 1576 N N . TRP A 1 205 ? 43.115 -33.635 -4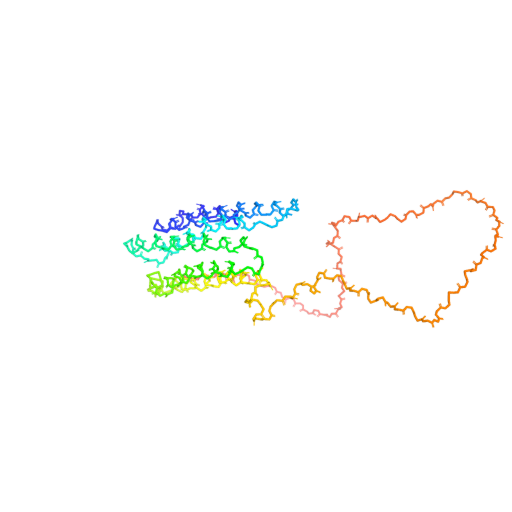0.247 1.00 42.81 205 TRP A N 1
ATOM 1577 C CA . TRP A 1 205 ? 42.005 -34.554 -40.507 1.00 42.81 205 TRP A CA 1
ATOM 1578 C C . TRP A 1 205 ? 41.764 -34.731 -42.012 1.00 42.81 205 TRP A C 1
ATOM 1580 O O . TRP A 1 205 ? 41.100 -33.915 -42.648 1.00 42.81 205 TRP A O 1
ATOM 1590 N N . LYS A 1 206 ? 42.294 -35.820 -42.582 1.00 59.06 206 LYS A N 1
ATOM 1591 C CA . LYS A 1 206 ? 41.921 -36.296 -43.922 1.00 59.06 206 LYS A CA 1
ATOM 1592 C C . LYS A 1 206 ? 40.593 -37.048 -43.857 1.00 59.06 206 LYS A C 1
ATOM 1594 O O . LYS A 1 206 ? 40.437 -37.987 -43.078 1.00 59.06 206 LYS A O 1
ATOM 1599 N N . GLU A 1 207 ? 39.649 -36.651 -44.701 1.00 59.03 207 GLU A N 1
ATOM 1600 C CA . GLU A 1 207 ? 38.404 -37.389 -44.905 1.00 59.03 207 GLU A CA 1
ATOM 1601 C C . GLU A 1 207 ? 38.713 -38.773 -45.488 1.00 59.03 207 GLU A C 1
ATOM 1603 O O . GLU A 1 207 ? 39.463 -38.903 -46.458 1.00 59.03 207 GLU A O 1
ATOM 1608 N N . ARG A 1 208 ? 38.155 -39.829 -44.882 1.00 52.44 208 ARG A N 1
ATOM 1609 C CA . ARG A 1 208 ? 38.221 -41.168 -45.475 1.00 52.44 208 ARG A CA 1
ATOM 1610 C C . ARG A 1 208 ? 37.430 -41.157 -46.787 1.00 52.44 208 ARG A C 1
ATOM 1612 O O . ARG A 1 208 ? 36.283 -40.706 -46.778 1.00 52.44 208 ARG A O 1
ATOM 1619 N N . PRO A 1 209 ? 37.988 -41.668 -47.897 1.00 49.28 209 PRO A N 1
ATOM 1620 C CA . PRO A 1 209 ? 37.253 -41.747 -49.146 1.00 49.28 209 PRO A CA 1
ATOM 1621 C C . PRO A 1 209 ? 36.047 -42.671 -48.969 1.00 49.28 209 PRO A C 1
ATOM 1623 O O . PRO A 1 209 ? 36.160 -43.796 -48.481 1.00 49.28 209 PRO A O 1
ATOM 1626 N N . ARG A 1 210 ? 34.878 -42.159 -49.354 1.00 52.59 210 ARG A N 1
ATOM 1627 C CA . ARG A 1 210 ? 33.617 -42.897 -49.384 1.00 52.59 210 ARG A CA 1
ATOM 1628 C C . ARG A 1 210 ? 33.773 -44.061 -50.370 1.00 52.59 210 ARG A C 1
ATOM 1630 O O . ARG A 1 210 ? 34.092 -43.828 -51.537 1.00 52.59 210 ARG A O 1
ATOM 1637 N N . SER A 1 211 ? 33.593 -45.299 -49.909 1.00 49.53 211 SER A N 1
ATOM 1638 C CA . SER A 1 211 ? 33.608 -46.473 -50.783 1.00 49.53 211 SER A CA 1
ATOM 1639 C C . SER A 1 211 ? 32.498 -46.340 -51.824 1.00 49.53 211 SER A C 1
ATOM 1641 O O . SER A 1 211 ? 31.340 -46.111 -51.484 1.00 49.53 211 SER A O 1
ATOM 1643 N N . LYS A 1 212 ? 32.858 -46.446 -53.106 1.00 47.62 212 LYS A N 1
ATOM 1644 C CA . LYS A 1 212 ? 31.889 -46.629 -54.188 1.00 47.62 212 LYS A CA 1
ATOM 1645 C C . LYS A 1 212 ? 31.319 -48.036 -54.053 1.00 47.62 212 LYS A C 1
ATOM 1647 O O . LYS A 1 212 ? 32.021 -49.002 -54.356 1.00 47.62 212 LYS A O 1
ATOM 1652 N N . ASP A 1 213 ? 30.074 -48.142 -53.610 1.00 48.31 213 ASP A N 1
ATOM 1653 C CA . ASP A 1 213 ? 29.341 -49.400 -53.662 1.00 48.31 213 ASP A CA 1
ATOM 1654 C C . ASP A 1 213 ? 29.186 -49.811 -55.129 1.00 48.31 213 ASP A C 1
ATOM 1656 O O . ASP A 1 213 ? 28.591 -49.114 -55.955 1.00 48.31 213 ASP A O 1
ATOM 1660 N N . ARG A 1 214 ? 29.829 -50.931 -55.467 1.00 44.19 214 ARG A N 1
ATOM 1661 C CA . ARG A 1 214 ? 29.686 -51.612 -56.750 1.00 44.19 214 ARG A CA 1
ATOM 1662 C C . ARG A 1 214 ? 28.270 -52.168 -56.823 1.00 44.19 214 ARG A C 1
ATOM 1664 O O . ARG A 1 214 ? 27.845 -52.891 -55.927 1.00 44.19 214 ARG A O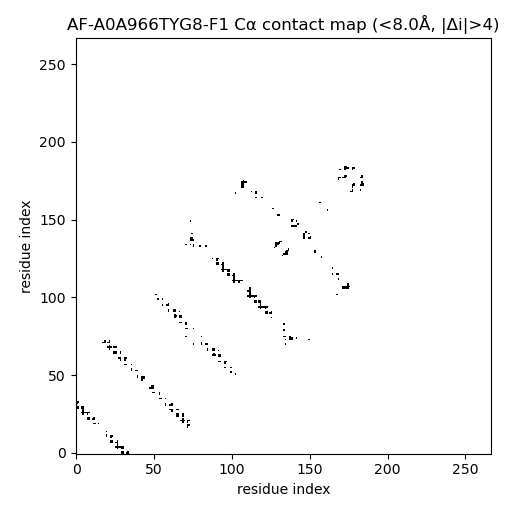 1
ATOM 1671 N N . GLY A 1 215 ? 27.568 -51.820 -57.897 1.00 38.19 215 GLY A N 1
ATOM 1672 C CA . GLY A 1 215 ? 26.225 -52.299 -58.176 1.00 38.19 215 GLY A CA 1
ATOM 1673 C C . GLY A 1 215 ? 26.148 -53.823 -58.180 1.00 38.19 215 GLY A C 1
ATOM 1674 O O . GLY A 1 215 ? 26.910 -54.494 -58.875 1.00 38.19 215 GLY A O 1
ATOM 1675 N N . LEU A 1 216 ? 25.185 -54.343 -57.427 1.00 41.00 216 LEU A N 1
ATOM 1676 C CA . LEU A 1 216 ? 24.643 -55.680 -57.596 1.00 41.00 216 LEU A CA 1
ATOM 1677 C C . LEU A 1 216 ? 23.157 -55.518 -57.913 1.00 41.00 216 LEU A C 1
ATOM 1679 O O . LEU A 1 216 ? 22.348 -55.151 -57.064 1.00 41.00 216 LEU A O 1
ATOM 1683 N N . SER A 1 217 ? 22.825 -55.741 -59.180 1.00 35.88 217 SER A N 1
ATOM 1684 C CA . SER A 1 217 ? 21.470 -55.992 -59.647 1.00 35.88 217 SER A CA 1
ATOM 1685 C C . SER A 1 217 ? 21.019 -57.355 -59.136 1.00 35.88 217 SER A C 1
ATOM 1687 O O . SER A 1 217 ? 21.697 -58.325 -59.447 1.00 35.88 217 SER A O 1
ATOM 1689 N N . HIS A 1 218 ? 19.881 -57.452 -58.447 1.00 34.94 218 HIS A N 1
ATOM 1690 C CA . HIS A 1 218 ? 18.999 -58.621 -58.535 1.00 34.94 218 HIS A CA 1
ATOM 1691 C C . HIS A 1 218 ? 17.584 -58.292 -58.025 1.00 34.94 218 HIS A C 1
ATOM 1693 O O . HIS A 1 218 ? 17.387 -57.942 -56.868 1.00 34.94 218 HIS A O 1
ATOM 1699 N N . SER A 1 219 ? 16.627 -58.414 -58.955 1.00 34.28 219 SER A N 1
ATOM 1700 C CA . SER A 1 219 ? 15.238 -58.887 -58.802 1.00 34.28 219 SER A CA 1
ATOM 1701 C C . SER A 1 219 ? 14.394 -58.409 -57.612 1.00 34.28 219 SER A C 1
ATOM 1703 O O . SER A 1 219 ? 14.592 -58.818 -56.472 1.00 34.28 219 SER A O 1
ATOM 1705 N N . SER A 1 220 ? 13.338 -57.654 -57.931 1.00 33.78 220 SER A N 1
ATOM 1706 C CA . SER A 1 220 ? 12.207 -57.338 -57.054 1.00 33.78 220 SER A CA 1
ATOM 1707 C C . SER A 1 220 ? 11.433 -58.587 -56.609 1.00 33.78 220 SER A C 1
ATOM 1709 O O . SER A 1 220 ? 11.044 -59.389 -57.459 1.00 33.78 220 SER A O 1
ATOM 1711 N N . PRO A 1 221 ? 11.069 -58.680 -55.319 1.00 37.34 221 PRO A N 1
ATOM 1712 C CA . PRO A 1 221 ? 9.866 -59.380 -54.897 1.00 37.34 221 PRO A CA 1
ATOM 1713 C C . PRO A 1 221 ? 8.826 -58.396 -54.348 1.00 37.34 221 PRO A C 1
ATOM 1715 O O . PRO A 1 221 ? 9.116 -57.450 -53.617 1.00 37.34 221 PRO A O 1
ATOM 1718 N N . SER A 1 222 ? 7.588 -58.656 -54.737 1.00 35.09 222 SER A N 1
ATOM 1719 C CA . SER A 1 222 ? 6.352 -57.977 -54.371 1.00 35.09 222 SER A CA 1
ATOM 1720 C C . SER A 1 222 ? 6.126 -57.783 -52.863 1.00 35.09 222 SER A C 1
ATOM 1722 O O . SER A 1 222 ? 6.277 -58.719 -52.084 1.00 35.09 222 SER A O 1
ATOM 1724 N N . LEU A 1 223 ? 5.640 -56.582 -52.521 1.00 39.91 223 LEU A N 1
ATOM 1725 C CA . LEU A 1 223 ? 4.677 -56.230 -51.464 1.00 39.91 223 LEU A CA 1
ATOM 1726 C C . LEU A 1 223 ? 4.580 -57.161 -50.238 1.00 39.91 223 LEU A C 1
ATOM 1728 O O . LEU A 1 223 ? 3.922 -58.198 -50.302 1.00 39.91 223 LEU A O 1
ATOM 1732 N N . ARG A 1 224 ? 5.058 -56.674 -49.081 1.00 33.91 224 ARG A N 1
ATOM 1733 C CA . ARG A 1 224 ? 4.374 -56.763 -47.772 1.00 33.91 224 ARG A CA 1
ATOM 1734 C C . ARG A 1 224 ? 5.070 -55.871 -46.728 1.00 33.91 224 ARG A C 1
ATOM 1736 O O . ARG A 1 224 ? 6.277 -55.934 -46.556 1.00 33.91 224 ARG A O 1
ATOM 1743 N N . SER A 1 225 ? 4.258 -55.089 -46.010 1.00 37.53 225 SER A N 1
ATOM 1744 C CA . SER A 1 225 ? 4.545 -54.473 -44.702 1.00 37.53 225 SER A CA 1
ATOM 1745 C C . SER A 1 225 ? 5.657 -53.409 -44.623 1.00 37.53 225 SER A C 1
ATOM 1747 O O . SER A 1 225 ? 6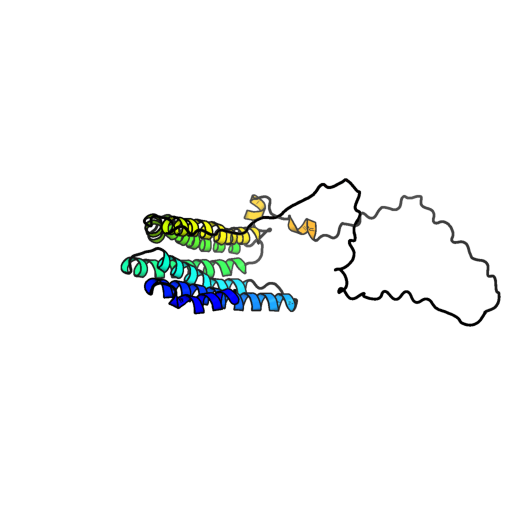.734 -53.639 -44.079 1.00 37.53 225 SER A O 1
ATOM 1749 N N . ALA A 1 226 ? 5.339 -52.183 -45.047 1.00 37.91 226 ALA A N 1
ATOM 1750 C CA . ALA A 1 226 ? 6.051 -50.992 -44.588 1.00 37.91 226 ALA A CA 1
ATOM 1751 C C . ALA A 1 226 ? 5.686 -50.705 -43.118 1.00 37.91 226 ALA A C 1
ATOM 1753 O O . ALA A 1 226 ? 4.609 -50.175 -42.831 1.00 37.91 226 ALA A O 1
ATOM 1754 N N . SER A 1 227 ? 6.583 -51.042 -42.191 1.00 36.41 227 SER A N 1
ATOM 1755 C CA . SER A 1 227 ? 6.523 -50.588 -40.801 1.00 36.41 227 SER A CA 1
ATOM 1756 C C . SER A 1 227 ? 6.774 -49.080 -40.762 1.00 36.41 227 SER A C 1
ATOM 1758 O O . SER A 1 227 ? 7.910 -48.616 -40.709 1.00 36.41 227 SER A O 1
ATOM 1760 N N . ARG A 1 228 ? 5.695 -48.296 -40.834 1.00 33.97 228 ARG A N 1
ATOM 1761 C CA . ARG A 1 228 ? 5.720 -46.878 -40.472 1.00 33.97 228 ARG A 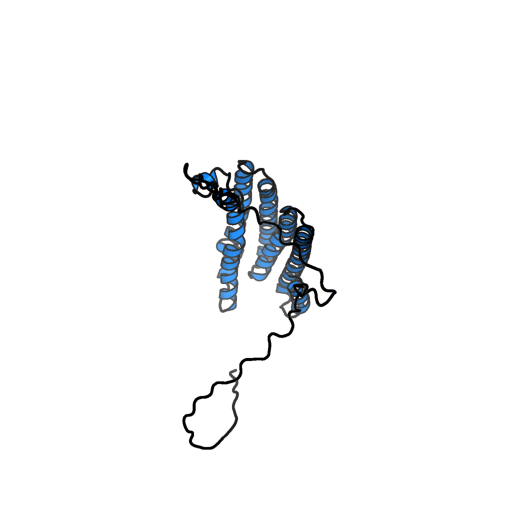CA 1
ATOM 1762 C C . ARG A 1 228 ? 5.981 -46.787 -38.971 1.00 33.97 228 ARG A C 1
ATOM 1764 O O . ARG A 1 228 ? 5.131 -47.185 -38.181 1.00 33.97 228 ARG A O 1
ATOM 1771 N N . CYS A 1 229 ? 7.122 -46.226 -38.581 1.00 27.09 229 CYS A N 1
ATOM 1772 C CA . CYS A 1 229 ? 7.284 -45.656 -37.2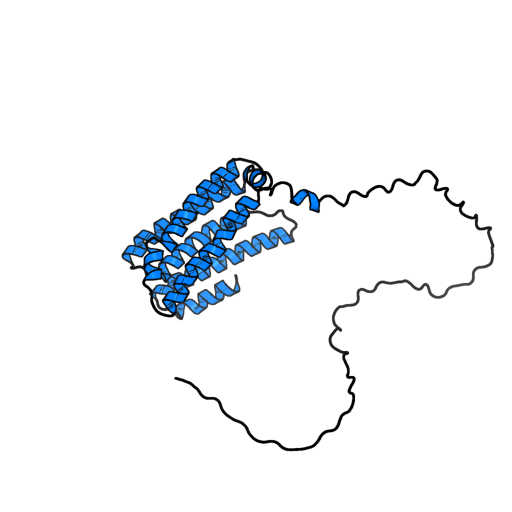47 1.00 27.09 229 CYS A CA 1
ATOM 1773 C C . CYS A 1 229 ? 6.358 -44.441 -37.132 1.00 27.09 229 CYS A C 1
ATOM 1775 O O . CYS A 1 229 ? 6.734 -43.317 -37.450 1.00 27.09 229 CYS A O 1
ATOM 1777 N N . THR A 1 230 ? 5.114 -44.672 -36.727 1.00 34.09 230 THR A N 1
ATOM 1778 C CA . THR A 1 230 ? 4.235 -43.623 -36.218 1.00 34.09 230 THR A CA 1
ATOM 1779 C C . THR A 1 230 ? 4.553 -43.420 -34.741 1.00 34.09 230 THR A C 1
ATOM 1781 O O . THR A 1 230 ? 4.227 -44.283 -33.928 1.00 34.09 230 THR A O 1
ATOM 1784 N N . CYS A 1 231 ? 5.158 -42.284 -34.383 1.00 27.58 231 CYS A N 1
ATOM 1785 C CA . CYS A 1 231 ? 5.050 -41.761 -33.022 1.00 27.58 231 CYS A CA 1
ATOM 1786 C C . CYS A 1 231 ? 3.569 -41.459 -32.768 1.00 27.58 231 CYS A C 1
ATOM 1788 O O . CYS A 1 231 ? 3.038 -40.467 -33.264 1.00 27.58 231 CYS A O 1
ATOM 1790 N N . ARG A 1 232 ? 2.885 -42.352 -32.051 1.00 30.02 232 ARG A N 1
ATOM 1791 C CA . ARG A 1 232 ? 1.568 -42.070 -31.478 1.00 30.02 232 ARG A CA 1
ATOM 1792 C C . ARG A 1 232 ? 1.782 -41.200 -30.246 1.00 30.02 232 ARG A C 1
ATOM 1794 O O . ARG A 1 232 ? 2.505 -41.600 -29.339 1.00 30.02 232 ARG A O 1
ATOM 1801 N N . ILE A 1 233 ? 1.140 -40.035 -30.231 1.00 33.31 233 ILE A N 1
ATOM 1802 C CA . ILE A 1 233 ? 0.800 -39.328 -28.996 1.00 33.31 233 ILE A CA 1
ATOM 1803 C C . ILE A 1 233 ? -0.052 -40.315 -28.191 1.00 33.31 233 ILE A C 1
ATOM 1805 O O . ILE A 1 233 ? -1.094 -40.753 -28.674 1.00 33.31 233 ILE A O 1
ATOM 1809 N N . VAL A 1 234 ? 0.461 -40.768 -27.048 1.00 37.44 234 VAL A N 1
ATOM 1810 C CA . VAL A 1 234 ? -0.289 -41.605 -26.110 1.00 37.44 234 VAL A CA 1
ATOM 1811 C C . VAL A 1 234 ? -0.921 -40.656 -25.108 1.00 37.44 234 VAL A C 1
ATOM 1813 O O . VAL A 1 234 ? -0.212 -39.939 -24.401 1.00 37.44 234 VAL A O 1
ATOM 1816 N N . ASP A 1 235 ? -2.249 -40.635 -25.119 1.00 32.97 235 ASP A N 1
ATOM 1817 C CA . ASP A 1 235 ? -3.097 -39.904 -24.190 1.00 32.97 235 ASP A CA 1
ATOM 1818 C C . ASP A 1 235 ? -2.719 -40.219 -22.735 1.00 32.97 235 ASP A C 1
ATOM 1820 O O . ASP A 1 235 ? -2.538 -41.372 -22.333 1.00 32.97 235 ASP A O 1
ATOM 1824 N N . ALA A 1 236 ? -2.550 -39.161 -21.947 1.00 39.28 236 ALA A N 1
ATOM 1825 C CA . ALA A 1 236 ? -2.138 -39.212 -20.556 1.00 39.28 236 ALA A CA 1
ATOM 1826 C C . ALA A 1 236 ? -3.342 -39.483 -19.639 1.00 39.28 236 ALA A C 1
ATOM 1828 O O . ALA A 1 236 ? -3.801 -38.572 -18.962 1.00 39.28 236 ALA A O 1
ATOM 1829 N N . GLU A 1 237 ? -3.846 -40.718 -19.600 1.00 39.38 237 GLU A N 1
ATOM 1830 C CA . GLU A 1 237 ? -4.922 -41.096 -18.660 1.00 39.38 237 GLU A CA 1
ATOM 1831 C C . GLU A 1 237 ? -4.767 -42.474 -17.987 1.00 39.38 237 GLU A C 1
ATOM 1833 O O . GLU A 1 237 ? -5.732 -42.981 -17.433 1.00 39.38 237 GLU A O 1
ATOM 1838 N N . ASP A 1 238 ? -3.567 -43.074 -17.926 1.00 32.38 238 ASP A N 1
ATOM 1839 C CA . ASP A 1 238 ? -3.430 -44.433 -17.349 1.00 32.38 238 ASP A CA 1
ATOM 1840 C C . ASP A 1 238 ? -2.266 -44.645 -16.357 1.00 32.38 238 ASP A C 1
ATOM 1842 O O . ASP A 1 238 ? -1.722 -45.741 -16.201 1.00 32.38 238 ASP A O 1
ATOM 1846 N N . SER A 1 239 ? -1.903 -43.601 -15.605 1.00 32.69 239 SER A N 1
ATOM 1847 C CA . SER A 1 239 ? -0.874 -43.671 -14.551 1.00 32.69 239 SER A CA 1
ATOM 1848 C C . SER A 1 239 ? -1.451 -43.765 -13.130 1.00 32.69 239 SER A C 1
ATOM 1850 O O . SER A 1 239 ? -0.956 -43.100 -12.227 1.00 32.69 239 SER A O 1
ATOM 1852 N N . ILE A 1 240 ? -2.476 -44.594 -12.894 1.00 33.28 240 ILE A N 1
ATOM 1853 C CA . ILE A 1 240 ? -2.863 -45.050 -11.539 1.00 33.28 240 ILE A CA 1
ATOM 1854 C C . ILE A 1 240 ? -3.300 -46.522 -11.596 1.00 33.28 240 ILE A C 1
ATOM 1856 O O . ILE A 1 240 ? -4.467 -46.832 -11.417 1.00 33.28 240 ILE A O 1
ATOM 1860 N N . ALA A 1 241 ? -2.372 -47.448 -11.854 1.00 34.06 241 ALA A N 1
ATOM 1861 C CA . ALA A 1 241 ? -2.485 -48.850 -11.418 1.00 34.06 241 ALA A CA 1
ATOM 1862 C C . ALA A 1 241 ? -1.272 -49.670 -11.878 1.00 34.06 241 ALA A C 1
ATOM 1864 O O . ALA A 1 241 ? -1.312 -50.274 -12.949 1.00 34.06 241 ALA A O 1
ATOM 1865 N N . ARG A 1 242 ? -0.212 -49.736 -11.055 1.00 29.80 242 ARG A N 1
ATOM 1866 C CA . ARG A 1 242 ? 0.681 -50.912 -10.908 1.00 29.80 242 ARG A CA 1
ATOM 1867 C C . ARG A 1 242 ? 1.851 -50.620 -9.957 1.00 29.80 242 ARG A C 1
ATOM 1869 O O . ARG A 1 242 ? 2.969 -50.381 -10.382 1.00 29.80 242 ARG A O 1
ATOM 1876 N N . CYS A 1 243 ? 1.595 -50.740 -8.658 1.00 26.36 243 CYS A N 1
ATOM 1877 C CA . CYS A 1 243 ? 2.610 -51.140 -7.680 1.00 26.36 243 CYS A CA 1
ATOM 1878 C C . CYS A 1 243 ? 1.992 -52.245 -6.815 1.00 26.36 243 CYS A C 1
ATOM 1880 O O . CYS A 1 243 ? 1.300 -51.969 -5.839 1.00 26.36 243 CYS A O 1
ATOM 1882 N N . ARG A 1 244 ? 2.175 -53.510 -7.218 1.00 29.28 244 ARG A N 1
ATOM 1883 C CA . ARG A 1 244 ? 1.902 -54.675 -6.363 1.00 29.28 244 ARG A CA 1
ATOM 1884 C C . ARG A 1 244 ? 3.193 -55.086 -5.656 1.00 29.28 244 ARG A C 1
ATOM 1886 O O . ARG A 1 244 ? 4.181 -55.369 -6.317 1.00 29.28 244 ARG A O 1
ATOM 1893 N N . PHE A 1 245 ? 3.104 -55.113 -4.327 1.00 27.64 245 PHE A N 1
ATOM 1894 C CA . PHE A 1 245 ? 3.548 -56.165 -3.406 1.00 27.64 245 PHE A CA 1
ATOM 1895 C C . PHE A 1 245 ? 4.842 -56.931 -3.720 1.00 27.64 245 PHE A C 1
ATOM 1897 O O . PHE A 1 245 ? 4.867 -57.794 -4.593 1.00 27.64 245 PHE A O 1
ATOM 1904 N N . ASN A 1 246 ? 5.835 -56.763 -2.841 1.00 28.56 246 ASN A N 1
ATOM 1905 C CA . ASN A 1 246 ? 6.700 -57.866 -2.435 1.00 28.56 246 ASN A CA 1
ATOM 1906 C C . ASN A 1 246 ? 6.650 -57.968 -0.902 1.00 28.56 246 ASN A C 1
ATOM 1908 O O . ASN A 1 246 ? 7.027 -57.027 -0.205 1.00 28.56 246 ASN A O 1
ATOM 1912 N N . ALA A 1 247 ? 6.097 -59.070 -0.398 1.00 33.00 247 ALA A N 1
ATOM 1913 C CA . ALA A 1 247 ? 5.968 -59.374 1.020 1.00 33.00 247 ALA A CA 1
ATOM 1914 C C . ALA A 1 247 ? 6.934 -60.514 1.358 1.00 33.00 247 ALA A C 1
ATOM 1916 O O . ALA A 1 247 ? 6.818 -61.603 0.799 1.00 33.00 247 ALA A O 1
ATOM 1917 N N . SER A 1 248 ? 7.855 -60.256 2.284 1.00 32.00 248 SER A N 1
ATOM 1918 C CA . SER A 1 248 ? 8.699 -61.271 2.913 1.00 32.00 248 SER A CA 1
ATOM 1919 C C . SER A 1 248 ? 8.170 -61.535 4.321 1.00 32.00 248 SER A C 1
ATOM 1921 O O . SER A 1 248 ? 7.890 -60.614 5.082 1.00 32.00 248 SER A O 1
ATOM 1923 N N . SER A 1 249 ? 7.986 -62.813 4.617 1.00 32.97 249 SER A N 1
ATOM 1924 C CA . SER A 1 249 ? 7.352 -63.406 5.790 1.00 32.97 249 SER A CA 1
ATOM 1925 C C . SER A 1 249 ? 8.133 -63.249 7.099 1.00 32.97 249 SER A C 1
ATOM 1927 O O . SER A 1 249 ? 9.259 -63.740 7.175 1.00 32.97 249 SER A O 1
ATOM 1929 N N . THR A 1 250 ? 7.473 -62.766 8.160 1.00 33.19 250 THR A N 1
ATOM 1930 C CA . THR A 1 250 ? 7.781 -63.174 9.545 1.00 33.19 250 THR A CA 1
ATOM 1931 C C . THR A 1 250 ? 6.536 -63.066 10.445 1.00 33.19 250 THR A C 1
ATOM 1933 O O . THR A 1 250 ? 6.069 -61.979 10.758 1.00 33.19 250 THR A O 1
ATOM 1936 N N . THR A 1 251 ? 5.973 -64.236 10.765 1.00 32.62 251 THR A N 1
ATOM 1937 C CA . THR A 1 251 ? 5.211 -64.658 11.967 1.00 32.62 251 THR A CA 1
ATOM 1938 C C . THR A 1 251 ? 4.444 -63.632 12.832 1.00 32.62 251 THR A C 1
ATOM 1940 O O . THR A 1 251 ? 5.037 -62.781 13.488 1.00 32.62 251 THR A O 1
ATOM 1943 N N . LEU A 1 252 ? 3.123 -63.850 12.946 1.00 31.81 252 LEU A N 1
ATOM 1944 C CA . LEU A 1 252 ? 2.210 -63.328 13.986 1.00 31.81 252 LEU A CA 1
ATOM 1945 C C . LEU A 1 252 ? 2.428 -64.020 15.352 1.00 31.81 252 LEU A C 1
ATOM 1947 O O . LEU A 1 252 ? 2.958 -65.133 15.385 1.00 31.81 252 LEU A O 1
ATOM 1951 N N . PRO A 1 253 ? 1.923 -63.427 16.456 1.00 34.19 253 PRO A N 1
ATOM 1952 C CA . PRO A 1 253 ? 0.717 -64.023 17.050 1.00 34.19 253 PRO A CA 1
ATOM 1953 C C . PRO A 1 253 ? -0.369 -63.020 17.523 1.00 34.19 253 PRO A C 1
ATOM 1955 O O . PRO A 1 253 ? -0.096 -62.047 18.216 1.00 34.19 253 PRO A O 1
ATOM 1958 N N . THR A 1 254 ? -1.603 -63.324 17.091 1.00 33.06 254 THR A N 1
ATOM 1959 C CA . THR A 1 254 ? -2.907 -63.406 17.806 1.00 33.06 254 THR A CA 1
ATOM 1960 C C . THR A 1 254 ? -3.425 -62.324 18.783 1.00 33.06 254 THR A C 1
ATOM 1962 O O . THR A 1 254 ? -2.868 -62.150 19.859 1.00 33.06 254 THR A O 1
ATOM 1965 N N . GLU A 1 255 ? -4.635 -61.823 18.438 1.00 31.1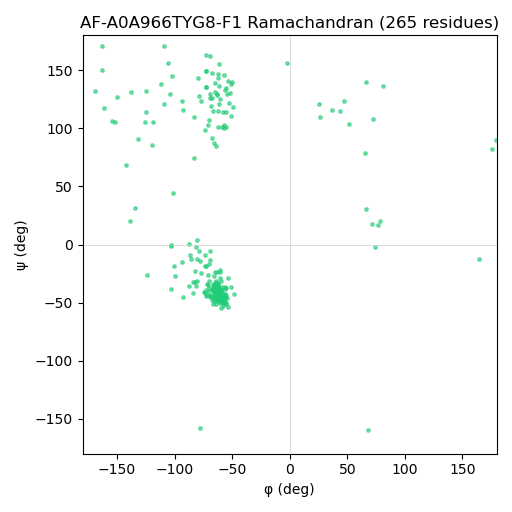4 255 GLU A N 1
ATOM 1966 C CA . GLU A 1 255 ? -5.836 -61.525 19.279 1.00 31.14 255 GLU A CA 1
ATOM 1967 C C . GLU A 1 255 ? -5.764 -60.396 20.340 1.00 31.14 255 GLU A C 1
ATOM 1969 O O . GLU A 1 255 ? -4.779 -60.271 21.042 1.00 31.14 255 GLU A O 1
ATOM 1974 N N . THR A 1 256 ? -6.750 -59.518 20.610 1.00 32.78 256 THR A N 1
ATOM 1975 C CA . THR A 1 256 ? -8.202 -59.343 20.327 1.00 32.78 256 THR A CA 1
ATOM 1976 C C . THR A 1 256 ? -8.604 -57.857 20.598 1.00 32.78 256 THR A C 1
ATOM 1978 O O . THR A 1 256 ? -7.796 -57.105 21.146 1.00 32.78 256 THR A O 1
ATOM 1981 N N . PRO A 1 257 ? -9.824 -57.380 20.242 1.00 41.50 257 PRO A N 1
ATOM 1982 C CA . PRO A 1 257 ? -10.173 -55.950 20.159 1.00 41.50 257 PRO A CA 1
ATOM 1983 C C . PRO A 1 257 ? -10.990 -55.417 21.355 1.00 41.50 257 PRO A C 1
ATOM 1985 O O . PRO A 1 257 ? -11.899 -56.103 21.821 1.00 41.50 257 PRO A O 1
ATOM 1988 N N . ARG A 1 258 ? -10.781 -54.154 21.781 1.00 29.47 258 ARG A N 1
ATOM 1989 C CA . ARG A 1 258 ? -11.766 -53.382 22.579 1.00 29.47 258 ARG A CA 1
ATOM 1990 C C . ARG A 1 258 ? -11.722 -51.858 22.355 1.00 29.47 258 ARG A C 1
ATOM 1992 O O . ARG A 1 258 ? -10.710 -51.218 22.590 1.00 29.47 258 ARG A O 1
ATOM 1999 N N . SER A 1 259 ? -12.913 -51.335 22.043 1.00 30.58 259 SER A N 1
ATOM 2000 C CA . SER A 1 259 ? -13.555 -50.111 22.563 1.00 30.58 259 SER A CA 1
ATOM 2001 C C . SER A 1 259 ? -13.063 -48.701 22.181 1.00 30.58 259 SER A C 1
ATOM 2003 O O . SER A 1 259 ? -12.088 -48.181 22.703 1.00 30.58 259 SER A O 1
ATOM 2005 N N . ALA A 1 260 ? -13.903 -48.074 21.351 1.00 29.72 260 ALA A N 1
ATOM 2006 C CA . ALA A 1 260 ? -14.454 -46.711 21.370 1.00 29.72 260 ALA A CA 1
ATOM 2007 C C . ALA A 1 260 ? -14.146 -45.709 22.518 1.00 29.72 260 ALA A C 1
ATOM 2009 O O . ALA A 1 260 ? -14.041 -46.084 23.684 1.00 29.72 260 ALA A O 1
ATOM 2010 N N . ALA A 1 261 ? -14.293 -44.425 22.120 1.00 28.78 261 ALA A N 1
ATOM 2011 C CA . ALA A 1 261 ? -14.566 -43.194 22.894 1.00 28.78 261 ALA A CA 1
ATOM 2012 C C . ALA A 1 261 ? -13.338 -42.546 23.586 1.00 28.78 261 ALA A C 1
ATOM 2014 O O . ALA A 1 261 ? -12.504 -43.242 24.138 1.00 28.78 261 ALA A O 1
ATOM 2015 N N . ASN A 1 262 ? -13.105 -41.224 23.586 1.00 28.86 262 ASN A N 1
ATOM 2016 C CA . ASN A 1 262 ? -14.041 -40.112 23.762 1.00 28.86 262 ASN A CA 1
ATOM 2017 C C . ASN A 1 262 ? -13.466 -38.757 23.286 1.00 28.86 262 ASN A C 1
ATOM 2019 O O . ASN A 1 262 ? -12.275 -38.486 23.424 1.00 28.86 262 ASN A O 1
ATOM 2023 N N . CYS A 1 263 ? -14.367 -37.882 22.830 1.00 26.55 263 CYS A N 1
ATOM 2024 C CA . CYS A 1 263 ? -14.204 -36.428 22.738 1.00 26.55 263 CYS A CA 1
ATOM 2025 C C . CYS A 1 263 ? -14.420 -35.760 24.112 1.00 26.55 263 CYS A C 1
ATOM 2027 O O . CYS A 1 263 ? -15.363 -36.108 24.817 1.00 26.55 263 CYS A O 1
ATOM 2029 N N . SER A 1 264 ? -13.655 -34.709 24.419 1.00 30.16 264 SER A N 1
ATOM 2030 C CA . SER A 1 264 ? -14.012 -33.634 25.371 1.00 30.16 264 SER A CA 1
ATOM 2031 C C . SER A 1 264 ? -13.225 -32.379 24.963 1.00 30.16 264 SER A C 1
ATOM 2033 O O . SER A 1 264 ? -12.000 -32.419 24.940 1.00 30.16 264 SER A O 1
ATOM 2035 N N . MET A 1 265 ? -13.828 -31.344 24.370 1.00 27.56 265 MET A N 1
ATOM 2036 C CA . MET A 1 265 ? -14.588 -30.251 25.001 1.00 27.56 265 MET A CA 1
ATOM 2037 C C . MET A 1 265 ? -13.813 -29.572 26.147 1.00 27.56 265 MET A C 1
ATOM 2039 O O . MET A 1 265 ? -13.753 -30.100 27.251 1.00 27.56 265 MET A O 1
ATOM 2043 N N . PHE A 1 266 ? -13.272 -28.380 25.879 1.00 32.59 266 PHE A N 1
ATOM 2044 C CA . PHE A 1 266 ? -12.896 -27.396 26.896 1.00 32.59 266 PHE A CA 1
ATOM 2045 C C . PHE A 1 266 ? -13.594 -26.071 26.576 1.00 32.59 266 PHE A C 1
ATOM 2047 O O . PHE A 1 266 ? -13.647 -25.662 25.415 1.00 32.59 266 PHE A O 1
ATOM 2054 N N . ARG A 1 267 ? -14.206 -25.520 27.629 1.00 37.50 267 ARG A N 1
ATOM 2055 C CA . ARG A 1 267 ? -14.969 -24.268 27.698 1.00 37.50 267 ARG A CA 1
ATOM 2056 C C . ARG A 1 267 ? -14.130 -23.040 27.381 1.00 37.50 267 ARG A C 1
ATOM 2058 O O . ARG A 1 267 ? -12.928 -23.066 27.721 1.00 37.50 267 ARG A O 1
#

pLDDT: mean 77.0, std 25.66, range [26.36, 98.56]

Mean predicted aligned error: 15.7 Å